Protein AF-A0A9Q1BBV3-F1 (afdb_monomer_lite)

Foldseek 3Di:
DPPVVVVVVVVVVVVVVVVVVVVVVVVVVVVVVVVVVVVVVVVVVVVVVVVVVVVVVVVVVVVVVVVVVVVVVVVVVVVVVVVVVVVVVVVVVVVVVVVVVVVVVVVVVVVVVVVVVVVVVVVVVVVVVVVVVVVVVVVVVVVVVVVVVVVVVVVVVVVVVVVVVVVLVVLLVQLEDAQDDPNDGDVVLLVQLVVCVVVVNQLQCSVVVVQVCCVPPSPHRDYDDHDHSVVSVVSVVVVLVVLVVVVVVVVPPPDDKDKDWDFPPPDPPPDQFGWIWIATPVRDIRIDTGD

Radius of gyration: 83.55 Å; chains: 1; bounding box: 190×50×205 Å

Secondary structure (DSSP, 8-state):
--HHHHHHHHHHHHHHHHHHHHHHHHHHHHHHHHHHHHHHHHHHHHHHHHHHHHHHHHHHHHHHHHHHHHHHHHHHHHHHHHHHHHHHHHHHHHHHHHHHHHHHHHHHHHHHHHHHHHHHHHHHHHHHHHHHHHHHHHHHHHHHHHHHHHHHHHHHHHHHHHHHHHHHHHHHH--EE--EETTEE-HHHHHHHHHHHHTT--TTTHHHHHHHHHHHTTTSPEE-PPPPHHHHHHHHHHHHHHHHHHHHHHHT--S----EEE--S---TTSS--EEEEE-TTS-EEEEE--

Sequence (291 aa):
MLKKGEQNKKLQQDVQALRAKLDKKLYLAQKCKRLQSKVTKQNETLANLKRVNQQISRRLDSCRAALSAEKAKGAAKVSEVELLSKRKIKNTLQYAQGKIQQTKGSSSVLAQKLRKKAGGVKKNLKDQGVKLSSVQGEVRSLKKVVSSLDSERAELEETMEIKIEERMQDFLKSQEVVAFQGGMYVDAVRALYMDLMGMNVGARNCESVVRCVMNKLAGNIKLGRLPKATFGKTMIIEGRALAQQQIVSKMLSPVGESITLCTDGTTKWGYKYGTFDVVLEDGTSLTIEGA

Organism: Holothuria leucospilota (NCBI:txid206669)

pLDDT: mean 80.17, std 10.98, range [46.62, 94.44]

Structure (mmCIF, N/CA/C/O backbone):
data_AF-A0A9Q1BBV3-F1
#
_entry.id   AF-A0A9Q1BBV3-F1
#
loop_
_atom_site.group_PDB
_atom_site.id
_atom_site.type_symbol
_atom_site.label_atom_id
_atom_site.label_alt_id
_atom_site.label_comp_id
_atom_site.label_asym_id
_atom_site.label_entity_id
_atom_site.label_seq_id
_atom_site.pdbx_PDB_ins_code
_atom_site.Cartn_x
_atom_site.Cartn_y
_atom_site.Cartn_z
_atom_site.occupancy
_atom_site.B_iso_or_equiv
_atom_site.auth_seq_id
_atom_site.auth_comp_id
_atom_site.auth_asym_id
_atom_site.auth_atom_id
_atom_site.pdbx_PDB_model_num
ATOM 1 N N . MET A 1 1 ? 120.226 -12.065 -134.707 1.00 52.31 1 MET A N 1
ATOM 2 C CA . MET A 1 1 ? 118.763 -12.298 -134.632 1.00 52.31 1 MET A CA 1
ATOM 3 C C . MET A 1 1 ? 118.237 -12.700 -133.237 1.00 52.31 1 MET A C 1
ATOM 5 O O . MET A 1 1 ? 117.031 -12.825 -133.092 1.00 52.31 1 MET A O 1
ATOM 9 N N . LEU A 1 2 ? 119.067 -12.796 -132.183 1.00 53.09 2 LEU A N 1
ATOM 10 C CA . LEU A 1 2 ? 118.629 -13.238 -130.839 1.00 53.09 2 LEU A CA 1
ATOM 11 C C . LEU A 1 2 ? 117.917 -12.164 -129.970 1.00 53.09 2 LEU A C 1
ATOM 13 O O . LEU A 1 2 ? 117.082 -12.516 -129.145 1.00 53.09 2 LEU A O 1
ATOM 17 N N . LYS A 1 3 ? 118.128 -10.856 -130.202 1.00 56.56 3 LYS A N 1
ATOM 18 C CA . LYS A 1 3 ? 117.555 -9.770 -129.361 1.00 56.56 3 LYS A CA 1
ATOM 19 C C . LYS A 1 3 ? 116.039 -9.517 -129.526 1.00 56.56 3 LYS A C 1
ATOM 21 O O . LYS A 1 3 ? 115.412 -8.983 -128.617 1.00 56.56 3 LYS A O 1
ATOM 26 N N . LYS A 1 4 ? 115.427 -9.903 -130.658 1.00 59.62 4 LYS A N 1
ATOM 27 C CA . LYS A 1 4 ? 113.976 -9.712 -130.906 1.00 59.62 4 LYS A CA 1
ATOM 28 C C . LYS A 1 4 ? 113.097 -10.763 -130.205 1.00 59.62 4 LYS A C 1
ATOM 30 O O . LYS A 1 4 ? 111.958 -10.465 -129.860 1.00 59.62 4 LYS A O 1
ATOM 35 N N . GLY A 1 5 ? 113.617 -11.971 -129.963 1.00 62.41 5 GLY A N 1
ATOM 36 C CA . GLY A 1 5 ? 112.880 -13.045 -129.282 1.00 62.41 5 GLY A CA 1
ATOM 37 C C . GLY A 1 5 ? 112.711 -12.808 -127.777 1.00 62.41 5 GLY A C 1
ATOM 38 O O . GLY A 1 5 ? 111.644 -13.070 -127.225 1.00 62.41 5 GLY A O 1
ATOM 39 N N . GLU A 1 6 ? 113.728 -12.246 -127.120 1.00 67.62 6 GLU A N 1
ATOM 40 C CA . GLU A 1 6 ? 113.677 -11.905 -125.690 1.00 67.62 6 GLU A CA 1
ATOM 41 C C . GLU A 1 6 ? 112.731 -10.737 -125.401 1.00 67.62 6 GLU A C 1
ATOM 43 O O . GLU A 1 6 ? 111.960 -10.792 -124.443 1.00 67.62 6 GLU A O 1
ATOM 48 N N . GLN A 1 7 ? 112.718 -9.714 -126.265 1.00 70.06 7 GLN A N 1
ATOM 49 C CA . GLN A 1 7 ? 111.769 -8.603 -126.149 1.00 70.06 7 GLN A CA 1
ATOM 50 C C . GLN A 1 7 ? 110.316 -9.076 -126.269 1.00 70.06 7 GLN A C 1
ATOM 52 O O . GLN A 1 7 ? 109.472 -8.630 -125.498 1.00 70.06 7 GLN A O 1
ATOM 57 N N . ASN A 1 8 ? 110.027 -10.020 -127.172 1.00 74.56 8 ASN A N 1
ATOM 58 C CA . ASN A 1 8 ? 108.673 -10.545 -127.354 1.00 74.56 8 ASN A CA 1
ATOM 59 C C . ASN A 1 8 ? 108.230 -11.444 -126.180 1.00 74.56 8 ASN A C 1
ATOM 61 O O . ASN A 1 8 ? 107.092 -11.351 -125.727 1.00 74.56 8 ASN A O 1
ATOM 65 N N . LYS A 1 9 ? 109.143 -12.249 -125.609 1.00 79.69 9 LYS A N 1
ATOM 66 C CA . LYS A 1 9 ? 108.875 -13.007 -124.370 1.00 79.69 9 LYS A CA 1
ATOM 67 C C . LYS A 1 9 ? 108.602 -12.088 -123.177 1.00 79.69 9 LYS A C 1
ATOM 69 O O . LYS A 1 9 ? 107.666 -12.347 -122.425 1.00 79.69 9 LYS A O 1
ATOM 74 N N . LYS A 1 10 ? 109.371 -11.004 -123.023 1.00 80.75 10 LYS A N 1
ATOM 75 C CA . LYS A 1 10 ? 109.160 -10.012 -121.958 1.00 80.75 10 LYS A CA 1
ATOM 76 C C . LYS A 1 10 ? 107.811 -9.300 -122.112 1.00 80.75 10 LYS A C 1
ATOM 78 O O . LYS A 1 10 ? 107.060 -9.215 -121.150 1.00 80.75 10 LYS A O 1
ATOM 83 N N . LEU A 1 11 ? 107.447 -8.915 -123.338 1.00 80.50 11 LEU A N 1
ATOM 84 C CA . LEU A 1 11 ? 106.129 -8.350 -123.654 1.00 80.50 11 LEU A CA 1
ATOM 85 C C . LEU A 1 11 ? 104.981 -9.326 -123.356 1.00 80.50 11 LEU A C 1
ATOM 87 O O . LEU A 1 11 ? 103.974 -8.924 -122.781 1.00 80.50 11 LEU A O 1
ATOM 91 N N . GLN A 1 12 ? 105.120 -10.610 -123.699 1.00 81.94 12 GLN A N 1
ATOM 92 C CA . GLN A 1 12 ? 104.115 -11.625 -123.362 1.00 81.94 12 GLN A CA 1
ATOM 93 C C . GLN A 1 12 ? 103.974 -11.825 -121.847 1.00 81.94 12 GLN A C 1
ATOM 95 O O . GLN A 1 12 ? 102.849 -11.932 -121.355 1.00 81.94 12 GLN A O 1
ATOM 100 N N . GLN A 1 13 ? 105.083 -11.828 -121.104 1.00 85.69 13 GLN A N 1
ATOM 101 C CA . GLN A 1 13 ? 105.068 -11.889 -119.639 1.00 85.69 13 GLN A CA 1
ATOM 102 C C . GLN A 1 13 ? 104.416 -10.645 -119.025 1.00 85.69 13 GLN A C 1
ATOM 104 O O . GLN A 1 13 ? 103.586 -10.778 -118.128 1.00 85.69 13 GLN A O 1
ATOM 109 N N . ASP A 1 14 ? 104.706 -9.452 -119.546 1.00 84.38 14 ASP A N 1
ATOM 110 C CA . ASP A 1 14 ? 104.097 -8.201 -119.089 1.00 84.38 14 ASP A CA 1
ATOM 111 C C . ASP A 1 14 ? 102.590 -8.168 -119.383 1.00 84.38 14 ASP A C 1
ATOM 113 O O . ASP A 1 14 ? 101.798 -7.788 -118.520 1.00 84.38 14 ASP A O 1
ATOM 117 N N . VAL A 1 15 ? 102.157 -8.642 -120.557 1.00 85.38 15 VAL A N 1
ATOM 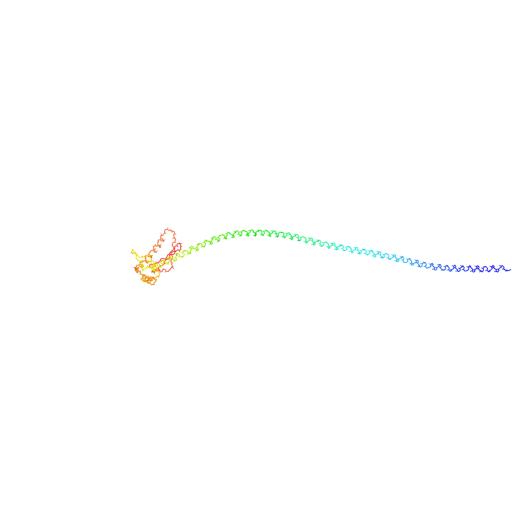118 C CA . VAL A 1 15 ? 100.731 -8.769 -120.903 1.00 85.38 15 VAL A CA 1
ATOM 119 C C . VAL A 1 15 ? 100.029 -9.787 -120.001 1.00 85.38 15 VAL A C 1
ATOM 121 O O . VAL A 1 15 ? 98.920 -9.519 -119.536 1.00 85.38 15 VAL A O 1
ATOM 124 N N . GLN A 1 16 ? 100.652 -10.930 -119.699 1.00 87.69 16 GLN A N 1
ATOM 125 C CA . GLN A 1 16 ? 100.100 -11.905 -118.750 1.00 87.69 16 GLN A CA 1
ATOM 126 C C . GLN A 1 16 ? 100.027 -11.338 -117.326 1.00 87.69 16 GLN A C 1
ATOM 128 O O . GLN A 1 16 ? 99.001 -11.485 -116.661 1.00 87.69 16 GLN A O 1
ATOM 133 N N . ALA A 1 17 ? 101.057 -10.619 -116.875 1.00 88.81 17 ALA A N 1
ATOM 134 C CA . ALA A 1 17 ? 101.064 -9.947 -115.579 1.00 88.81 17 ALA A CA 1
ATOM 135 C C . ALA A 1 17 ? 99.991 -8.847 -115.500 1.00 88.81 17 ALA A C 1
ATOM 137 O O . ALA A 1 17 ? 99.338 -8.688 -114.466 1.00 88.81 17 ALA A O 1
ATOM 138 N N . LEU A 1 18 ? 99.766 -8.104 -116.588 1.00 88.31 18 LEU A N 1
ATOM 139 C CA . LEU A 1 18 ? 98.702 -7.104 -116.688 1.00 88.31 18 LEU A CA 1
ATOM 140 C C . LEU A 1 18 ? 97.309 -7.742 -116.693 1.00 88.31 18 LEU A C 1
ATOM 142 O O . LEU A 1 18 ? 96.432 -7.238 -115.993 1.00 88.31 18 LEU A O 1
ATOM 146 N N . ARG A 1 19 ? 97.107 -8.868 -117.392 1.00 88.56 19 ARG A N 1
ATOM 147 C CA . ARG A 1 19 ? 95.847 -9.635 -117.351 1.00 88.56 19 ARG A CA 1
ATOM 148 C C . ARG A 1 19 ? 95.559 -10.169 -115.951 1.00 88.56 19 ARG A C 1
ATOM 150 O O . ARG A 1 19 ? 94.490 -9.896 -115.421 1.00 88.56 19 ARG A O 1
ATOM 157 N N . ALA A 1 20 ? 96.537 -10.786 -115.288 1.00 90.50 20 ALA A N 1
ATOM 158 C CA . ALA A 1 20 ? 96.383 -11.248 -113.908 1.00 90.50 20 ALA A CA 1
ATOM 159 C C . ALA A 1 20 ? 96.076 -10.093 -112.932 1.00 90.50 20 ALA A C 1
ATOM 161 O O . ALA A 1 20 ? 95.253 -10.231 -112.024 1.00 90.50 20 ALA A O 1
ATOM 162 N N . LYS A 1 21 ? 96.696 -8.916 -113.128 1.00 91.44 21 LYS A N 1
ATOM 163 C CA . LYS A 1 21 ? 96.365 -7.697 -112.368 1.00 91.44 21 LYS A CA 1
ATOM 164 C C . LYS A 1 21 ? 94.940 -7.215 -112.657 1.00 91.44 21 LYS A C 1
ATOM 166 O O . LYS A 1 21 ? 94.265 -6.779 -111.723 1.00 91.44 21 LYS A O 1
ATOM 171 N N . LEU A 1 22 ? 94.485 -7.278 -113.908 1.00 91.75 22 LEU A N 1
ATOM 172 C CA . LEU A 1 22 ? 93.132 -6.892 -114.308 1.00 91.75 22 LEU A CA 1
ATOM 173 C C . LEU A 1 22 ? 92.080 -7.845 -113.726 1.00 91.75 22 LEU A C 1
ATOM 175 O O . LEU A 1 22 ? 91.128 -7.369 -113.114 1.00 91.75 22 LEU A O 1
ATOM 179 N N . ASP A 1 23 ? 92.291 -9.158 -113.807 1.00 91.56 23 ASP A N 1
ATOM 180 C CA . ASP A 1 23 ? 91.397 -10.171 -113.233 1.00 91.56 23 ASP A CA 1
ATOM 181 C C . ASP A 1 23 ? 91.319 -10.045 -111.710 1.00 91.56 23 ASP A C 1
ATOM 183 O O . ASP A 1 23 ? 90.233 -10.070 -111.126 1.00 91.56 23 ASP A O 1
ATOM 187 N N . LYS A 1 24 ? 92.457 -9.794 -111.046 1.00 93.94 24 LYS A N 1
ATOM 188 C CA . LYS A 1 24 ? 92.484 -9.497 -109.608 1.00 93.94 24 LYS A CA 1
ATOM 189 C C . LYS A 1 24 ? 91.688 -8.231 -109.281 1.00 93.94 24 LYS A C 1
ATOM 191 O O . LYS A 1 24 ? 90.950 -8.221 -108.295 1.00 93.94 24 LYS A O 1
ATOM 196 N N . LYS A 1 25 ? 91.796 -7.172 -110.094 1.00 92.31 25 LYS A N 1
ATOM 197 C CA . LYS A 1 25 ? 90.997 -5.943 -109.928 1.00 92.31 25 LYS A CA 1
ATOM 198 C C . LYS A 1 25 ? 89.503 -6.194 -110.154 1.00 92.31 25 LYS A C 1
ATOM 200 O O . LYS A 1 25 ? 88.700 -5.710 -109.362 1.00 92.31 25 LYS A O 1
ATOM 205 N N . LEU A 1 26 ? 89.129 -6.977 -111.166 1.00 91.38 26 LEU A N 1
ATOM 206 C CA . LEU A 1 26 ? 87.744 -7.375 -111.445 1.00 91.38 26 LEU A CA 1
ATOM 207 C C . LEU A 1 26 ? 87.144 -8.193 -110.297 1.00 91.38 26 LEU A C 1
ATOM 209 O O . LEU A 1 26 ? 86.048 -7.885 -109.827 1.00 91.38 26 LEU A O 1
ATOM 213 N N . TYR A 1 27 ? 87.884 -9.177 -109.785 1.00 93.56 27 TYR A N 1
ATOM 214 C CA . TYR A 1 27 ? 87.480 -9.964 -108.621 1.00 93.56 27 TYR A CA 1
ATOM 215 C C . TYR A 1 27 ? 87.279 -9.085 -107.380 1.00 93.56 27 TYR A C 1
ATOM 217 O O . TYR A 1 27 ? 86.262 -9.197 -106.691 1.00 93.56 27 TYR A O 1
ATOM 225 N N . LEU A 1 28 ? 88.212 -8.164 -107.111 1.00 93.88 28 LEU A N 1
ATOM 226 C CA . LEU A 1 28 ? 88.084 -7.214 -106.005 1.00 93.88 28 LEU A CA 1
ATOM 227 C C . LEU A 1 28 ? 86.884 -6.279 -106.193 1.00 93.88 28 LEU A C 1
ATOM 229 O O . LEU A 1 28 ? 86.139 -6.077 -105.239 1.00 93.88 28 LEU A O 1
ATOM 233 N N . ALA A 1 29 ? 86.628 -5.777 -107.404 1.00 91.12 29 ALA A N 1
ATOM 234 C CA . ALA A 1 29 ? 85.464 -4.941 -107.697 1.00 91.12 29 ALA A CA 1
ATOM 235 C C . ALA A 1 29 ? 84.141 -5.693 -107.465 1.00 91.12 29 ALA A C 1
ATOM 237 O O . ALA A 1 29 ? 83.230 -5.168 -106.820 1.00 91.12 29 ALA A O 1
ATOM 238 N N . GLN A 1 30 ? 84.043 -6.952 -107.905 1.00 92.94 30 GLN A N 1
ATOM 239 C CA . GLN A 1 30 ? 82.879 -7.801 -107.633 1.00 92.94 30 GLN A CA 1
ATOM 240 C C . GLN A 1 30 ? 82.714 -8.093 -106.134 1.00 92.94 30 GLN A C 1
ATOM 242 O O . GLN A 1 30 ? 81.596 -8.038 -105.613 1.00 92.94 30 GLN A O 1
ATOM 247 N N . LYS A 1 31 ? 83.814 -8.362 -105.417 1.00 94.44 31 LYS A N 1
ATOM 248 C CA . LYS A 1 31 ? 83.801 -8.560 -103.960 1.00 94.44 31 LYS A CA 1
ATOM 249 C C . LYS A 1 31 ? 83.349 -7.292 -103.232 1.00 94.44 31 LYS A C 1
ATOM 251 O O . LYS A 1 31 ? 82.501 -7.391 -102.348 1.00 94.44 31 LYS A O 1
ATOM 256 N N . CYS A 1 32 ? 83.830 -6.117 -103.641 1.00 92.06 32 CYS A N 1
ATOM 257 C CA . CYS A 1 32 ? 83.385 -4.824 -103.121 1.00 92.06 32 CYS A CA 1
ATOM 258 C C . CYS A 1 32 ? 81.892 -4.603 -103.373 1.00 92.06 32 CYS A C 1
ATOM 260 O O . CYS A 1 32 ? 81.177 -4.266 -102.436 1.00 92.06 32 CYS A O 1
ATOM 262 N N . LYS A 1 33 ? 81.383 -4.893 -104.578 1.00 93.44 33 LYS A N 1
ATOM 263 C CA . LYS A 1 33 ? 79.946 -4.786 -104.889 1.00 93.44 33 LYS A CA 1
ATOM 264 C C . LYS A 1 33 ? 79.094 -5.703 -104.001 1.00 93.44 33 LYS A C 1
ATOM 266 O O . LYS A 1 33 ? 78.065 -5.278 -103.476 1.00 93.44 33 LYS A O 1
ATOM 271 N N . ARG A 1 34 ? 79.538 -6.947 -103.767 1.00 93.06 34 ARG A N 1
ATOM 272 C CA . ARG A 1 34 ? 78.871 -7.883 -102.839 1.00 93.06 34 ARG A CA 1
ATOM 273 C C . ARG A 1 34 ? 78.892 -7.363 -101.401 1.00 93.06 34 ARG A C 1
ATOM 275 O O . ARG A 1 34 ? 77.856 -7.396 -100.741 1.00 93.06 34 ARG A O 1
ATOM 282 N N . LEU A 1 35 ? 80.033 -6.871 -100.919 1.00 93.69 35 LEU A N 1
ATOM 283 C CA . LEU A 1 35 ? 80.147 -6.295 -99.575 1.00 93.69 35 LEU A CA 1
ATOM 284 C C . LEU A 1 35 ? 79.268 -5.053 -99.416 1.00 93.69 35 LEU A C 1
ATOM 286 O O . LEU A 1 35 ? 78.543 -4.959 -98.433 1.00 93.69 35 LEU A O 1
ATOM 290 N N . GLN A 1 36 ? 79.235 -4.168 -100.410 1.00 93.31 36 GLN A N 1
ATOM 291 C CA . GLN A 1 36 ? 78.380 -2.984 -100.407 1.00 93.31 36 GLN A CA 1
ATOM 292 C C . GLN A 1 36 ? 76.898 -3.369 -100.320 1.00 93.31 36 GLN A C 1
ATOM 294 O O . GLN A 1 36 ? 76.187 -2.832 -99.479 1.00 93.31 36 GLN A O 1
ATOM 299 N N . SER A 1 37 ? 76.455 -4.379 -101.081 1.00 91.94 37 SER A N 1
ATOM 300 C CA . SER A 1 37 ? 75.079 -4.895 -100.985 1.00 91.94 37 SER A CA 1
ATOM 301 C C . SER A 1 37 ? 74.745 -5.532 -99.626 1.00 91.94 37 SER A C 1
ATOM 303 O O . SER A 1 37 ? 73.595 -5.512 -99.192 1.00 91.94 37 SER A O 1
ATOM 305 N N . LYS A 1 38 ? 75.737 -6.110 -98.932 1.00 94.38 38 LYS A N 1
ATOM 306 C CA . LYS A 1 38 ? 75.553 -6.626 -97.567 1.00 94.38 38 LYS A CA 1
ATOM 307 C C . LYS A 1 38 ? 75.433 -5.484 -96.561 1.00 94.38 38 LYS A C 1
ATOM 309 O O . LYS A 1 38 ? 74.547 -5.532 -95.715 1.00 94.38 38 LYS A O 1
ATOM 314 N N . VAL A 1 39 ? 76.274 -4.457 -96.685 1.00 93.44 39 VAL A N 1
ATOM 315 C CA . VAL A 1 39 ? 76.242 -3.266 -95.824 1.00 93.44 39 VAL A CA 1
ATOM 316 C C . VAL A 1 39 ? 74.926 -2.507 -95.986 1.00 93.44 39 VAL A C 1
ATOM 318 O O . VAL A 1 39 ? 74.337 -2.115 -94.985 1.00 93.44 39 VAL A O 1
ATOM 321 N N . THR A 1 40 ? 74.404 -2.349 -97.208 1.00 93.19 40 THR A N 1
ATOM 322 C CA . THR A 1 40 ? 73.103 -1.689 -97.417 1.00 93.19 40 THR A CA 1
ATOM 323 C C . THR A 1 40 ? 71.964 -2.459 -96.751 1.00 93.19 40 THR A C 1
ATOM 325 O O . THR A 1 40 ? 71.201 -1.862 -95.997 1.00 93.19 40 THR A O 1
ATOM 328 N N . LYS A 1 41 ? 71.908 -3.789 -96.918 1.00 93.88 41 LYS A N 1
ATOM 329 C CA . LYS A 1 41 ? 70.918 -4.639 -96.232 1.00 93.88 41 LYS A CA 1
ATOM 330 C C . LYS A 1 41 ? 71.034 -4.550 -94.710 1.00 93.88 41 LYS A C 1
ATOM 332 O O . LYS A 1 41 ? 70.026 -4.449 -94.017 1.00 93.88 41 LYS A O 1
ATOM 337 N N . GLN A 1 42 ? 72.256 -4.556 -94.175 1.00 93.75 42 GLN A N 1
ATOM 338 C CA . GLN A 1 42 ? 72.476 -4.384 -92.737 1.00 93.75 42 GLN A CA 1
ATOM 339 C C . GLN A 1 42 ? 72.000 -3.005 -92.256 1.00 93.75 42 GLN A C 1
ATOM 341 O O . GLN A 1 42 ? 71.307 -2.917 -91.244 1.00 93.75 42 GLN A O 1
ATOM 346 N N . ASN A 1 43 ? 72.270 -1.938 -93.007 1.00 92.56 43 ASN A N 1
ATOM 347 C CA . ASN A 1 43 ? 71.802 -0.594 -92.672 1.00 92.56 43 ASN A CA 1
ATOM 348 C C . ASN A 1 43 ? 70.270 -0.478 -92.693 1.00 92.56 43 ASN A C 1
ATOM 350 O O . ASN A 1 43 ? 69.696 0.142 -91.798 1.00 92.56 43 ASN A O 1
ATOM 354 N N . GLU A 1 44 ? 69.596 -1.116 -93.652 1.00 93.56 44 GLU A N 1
ATOM 355 C CA . GLU A 1 44 ? 68.130 -1.203 -93.692 1.00 93.56 44 GLU A CA 1
ATOM 356 C C . GLU A 1 44 ? 67.577 -1.945 -92.467 1.00 93.56 44 GLU A C 1
ATOM 358 O O . GLU A 1 44 ? 66.662 -1.450 -91.802 1.00 93.56 44 GLU A O 1
ATOM 363 N N . THR A 1 45 ? 68.166 -3.092 -92.100 1.00 92.88 45 THR A N 1
ATOM 364 C CA . THR A 1 45 ? 67.756 -3.817 -90.883 1.00 92.88 45 THR A CA 1
ATOM 365 C C . THR A 1 45 ? 67.964 -2.988 -89.616 1.00 92.88 45 THR A C 1
ATOM 367 O O . THR A 1 45 ? 67.079 -2.948 -88.761 1.00 92.88 45 THR A O 1
ATOM 370 N N . LEU A 1 46 ? 69.077 -2.255 -89.512 1.00 93.62 46 LEU A N 1
ATOM 371 C CA . LEU A 1 46 ? 69.360 -1.381 -88.377 1.00 93.62 46 LEU A CA 1
ATOM 372 C C . LEU A 1 46 ? 68.352 -0.225 -88.292 1.00 93.62 46 LEU A C 1
ATOM 374 O O . LEU A 1 46 ? 67.877 0.103 -87.204 1.00 93.62 46 LEU A O 1
ATOM 378 N N . ALA A 1 47 ? 67.993 0.381 -89.427 1.00 91.50 47 ALA A N 1
ATOM 379 C CA . ALA A 1 47 ? 66.979 1.430 -89.483 1.00 91.50 47 ALA A CA 1
ATOM 380 C C . ALA A 1 47 ? 65.600 0.916 -89.034 1.00 91.50 47 ALA A C 1
ATOM 382 O O . ALA A 1 47 ? 64.918 1.587 -88.256 1.00 91.50 47 ALA A O 1
ATOM 383 N N . ASN A 1 48 ? 65.216 -0.294 -89.452 1.00 92.94 48 ASN A N 1
ATOM 384 C CA . ASN A 1 48 ? 63.970 -0.928 -89.019 1.00 92.94 48 ASN A CA 1
ATOM 385 C C . ASN A 1 48 ? 63.971 -1.234 -87.516 1.00 92.94 48 ASN A C 1
ATOM 387 O O . ASN A 1 48 ? 63.008 -0.897 -86.828 1.00 92.94 48 ASN A O 1
ATOM 391 N N . LEU A 1 49 ? 65.066 -1.778 -86.975 1.00 92.62 49 LEU A N 1
ATOM 392 C CA . LEU A 1 49 ? 65.197 -2.027 -85.536 1.00 92.62 49 LEU A CA 1
ATOM 393 C C . LEU A 1 49 ? 65.105 -0.735 -84.715 1.00 92.62 49 LEU A C 1
ATOM 395 O O . LEU A 1 49 ? 64.439 -0.717 -83.681 1.00 92.62 49 LEU A O 1
ATOM 399 N N . LYS A 1 50 ? 65.694 0.372 -85.190 1.00 94.06 50 LYS A N 1
ATOM 400 C CA . LYS A 1 50 ? 65.558 1.686 -84.537 1.00 94.06 50 LYS A CA 1
ATOM 401 C C . LYS A 1 50 ? 64.102 2.160 -84.489 1.00 94.06 50 LYS A C 1
ATOM 403 O O . LYS A 1 50 ? 63.668 2.650 -83.448 1.00 94.06 50 LYS A O 1
ATOM 408 N N . ARG A 1 51 ? 63.336 1.980 -85.573 1.00 93.81 51 ARG A N 1
ATOM 409 C CA . ARG A 1 51 ? 61.902 2.332 -85.616 1.00 93.81 51 ARG A CA 1
ATOM 410 C C . ARG A 1 51 ? 61.079 1.487 -84.646 1.00 93.81 51 ARG A C 1
ATOM 412 O O . ARG A 1 51 ? 60.279 2.039 -83.895 1.00 93.81 51 ARG A O 1
ATOM 419 N N . VAL A 1 52 ? 61.308 0.173 -84.621 1.00 93.25 52 VAL A N 1
ATOM 420 C CA . VAL A 1 52 ? 60.627 -0.743 -83.691 1.00 93.25 52 VAL A CA 1
ATOM 421 C C . VAL A 1 52 ? 60.946 -0.374 -82.244 1.00 93.25 52 VAL A C 1
ATOM 423 O O . VAL A 1 52 ? 60.035 -0.263 -81.428 1.00 93.25 52 VAL A O 1
ATOM 426 N N . ASN A 1 53 ? 62.213 -0.099 -81.929 1.00 93.25 53 ASN A N 1
ATOM 427 C CA . ASN A 1 53 ? 62.613 0.285 -80.579 1.00 93.25 53 ASN A CA 1
ATOM 428 C C . ASN A 1 53 ? 61.954 1.609 -80.147 1.00 93.25 53 ASN A C 1
ATOM 430 O O . ASN A 1 53 ? 61.406 1.709 -79.053 1.00 93.25 53 ASN A O 1
ATOM 434 N N . GLN A 1 54 ? 61.890 2.599 -81.044 1.00 94.19 54 GLN A N 1
ATOM 435 C CA . GLN A 1 54 ? 61.181 3.852 -80.776 1.00 94.19 54 GLN A CA 1
ATOM 436 C C . GLN A 1 54 ? 59.678 3.631 -80.522 1.00 94.19 54 GLN A C 1
ATOM 438 O O . GLN A 1 54 ? 59.092 4.287 -79.659 1.00 94.19 54 GLN A O 1
ATOM 443 N N . GLN A 1 55 ? 59.046 2.703 -81.244 1.00 93.06 55 GLN A N 1
ATOM 444 C CA . GLN A 1 55 ? 57.642 2.347 -81.033 1.00 93.06 55 GLN A CA 1
ATOM 445 C C . GLN A 1 55 ? 57.421 1.642 -79.687 1.00 93.06 55 GLN A C 1
ATOM 447 O O . GLN A 1 55 ? 56.435 1.930 -79.006 1.00 93.06 55 GLN A O 1
ATOM 452 N N . ILE A 1 56 ? 58.339 0.760 -79.281 1.00 92.19 56 ILE A N 1
ATOM 453 C CA . ILE A 1 56 ? 58.307 0.089 -77.975 1.00 92.19 56 ILE A CA 1
ATOM 454 C C . ILE A 1 56 ? 58.426 1.114 -76.845 1.00 92.19 56 ILE A C 1
ATOM 456 O O . ILE A 1 56 ? 57.603 1.079 -75.932 1.00 92.19 56 ILE A O 1
ATOM 460 N N . SER A 1 57 ? 59.361 2.067 -76.929 1.00 92.06 57 SER A N 1
ATOM 461 C CA . SER A 1 57 ? 59.499 3.120 -75.913 1.00 92.06 57 SER A CA 1
ATOM 462 C C . SER A 1 57 ? 58.211 3.925 -75.743 1.00 92.06 57 SER A C 1
ATOM 464 O O . SER A 1 57 ? 57.719 4.061 -74.627 1.00 92.06 57 SER A O 1
ATOM 466 N N . ARG A 1 58 ? 57.580 4.353 -76.847 1.00 90.81 58 ARG A N 1
ATOM 467 C CA . ARG A 1 58 ? 56.297 5.079 -76.788 1.00 90.81 58 ARG A CA 1
ATOM 468 C C . ARG A 1 58 ? 55.185 4.257 -76.128 1.00 90.81 58 ARG A C 1
ATOM 470 O O . ARG A 1 58 ? 54.386 4.801 -75.370 1.00 90.81 58 ARG A O 1
ATOM 477 N N . ARG A 1 59 ? 55.123 2.947 -76.403 1.00 91.81 59 ARG A N 1
ATOM 478 C CA . ARG A 1 59 ? 54.150 2.043 -75.764 1.00 91.81 59 ARG A CA 1
ATOM 479 C C . ARG A 1 59 ? 54.425 1.878 -74.271 1.00 91.81 59 ARG A C 1
ATOM 481 O O . ARG A 1 59 ? 53.485 1.921 -73.486 1.00 91.81 59 ARG A O 1
ATOM 488 N N . LEU A 1 60 ? 55.689 1.730 -73.873 1.00 92.00 60 LEU A N 1
ATOM 489 C CA . LEU A 1 60 ? 56.077 1.636 -72.465 1.00 92.00 60 LEU A CA 1
ATOM 490 C C . LEU A 1 60 ? 55.726 2.907 -71.689 1.00 92.00 60 LEU A C 1
ATOM 492 O O . LEU A 1 60 ? 55.189 2.807 -70.587 1.00 92.00 60 LEU A O 1
ATOM 496 N N . ASP A 1 61 ? 55.962 4.081 -72.270 1.00 92.56 61 ASP A N 1
ATOM 497 C CA . ASP A 1 61 ? 55.617 5.360 -71.645 1.00 92.56 61 ASP A CA 1
ATOM 498 C C . ASP A 1 61 ? 54.100 5.521 -71.489 1.00 92.56 61 ASP A C 1
ATOM 500 O O . ASP A 1 61 ? 53.623 5.909 -70.422 1.00 92.56 61 ASP A O 1
ATOM 504 N N . SER A 1 62 ? 53.323 5.127 -72.504 1.00 91.81 62 SER A N 1
ATOM 505 C CA . SER A 1 62 ? 51.857 5.110 -72.425 1.00 91.81 62 SER A CA 1
ATOM 506 C C . SER A 1 62 ? 51.346 4.155 -71.338 1.00 91.81 62 SER A C 1
ATOM 508 O O . SER A 1 62 ? 50.509 4.546 -70.523 1.00 91.81 62 SER A O 1
ATOM 510 N N . CYS A 1 63 ? 51.895 2.938 -71.250 1.00 89.69 63 CYS A N 1
ATOM 511 C CA . CYS A 1 63 ? 51.549 1.987 -70.191 1.00 89.69 63 CYS A CA 1
ATOM 512 C C . CYS A 1 63 ? 51.913 2.515 -68.795 1.00 89.69 63 CYS A C 1
ATOM 514 O O . CYS A 1 63 ? 51.133 2.361 -67.855 1.00 89.69 63 CYS A O 1
ATOM 516 N N . ARG A 1 64 ? 53.076 3.165 -68.644 1.00 91.81 64 ARG A N 1
ATOM 517 C CA . ARG A 1 64 ? 53.490 3.784 -67.374 1.00 91.81 64 ARG A CA 1
ATOM 518 C C . ARG A 1 64 ? 52.553 4.915 -66.961 1.00 91.81 64 ARG A C 1
ATOM 520 O O . ARG A 1 64 ? 52.183 4.976 -65.790 1.00 91.81 64 ARG A O 1
ATOM 527 N N . ALA A 1 65 ? 52.140 5.762 -67.903 1.00 89.12 65 ALA A N 1
ATOM 528 C CA . ALA A 1 65 ? 51.183 6.836 -67.650 1.00 89.12 65 ALA A CA 1
ATOM 529 C C . ALA A 1 65 ? 49.793 6.299 -67.262 1.00 89.12 65 ALA A C 1
ATOM 531 O O . ALA A 1 65 ? 49.170 6.803 -66.330 1.00 89.12 65 ALA A O 1
ATOM 532 N N . ALA A 1 66 ? 49.318 5.236 -67.919 1.00 88.06 66 ALA A N 1
ATOM 533 C CA . ALA A 1 66 ? 48.056 4.593 -67.555 1.00 88.06 66 ALA A CA 1
ATOM 534 C C . ALA A 1 66 ? 48.108 3.990 -66.138 1.00 88.06 66 ALA A C 1
ATOM 536 O O . ALA A 1 66 ? 47.180 4.162 -65.346 1.00 88.06 66 ALA A O 1
ATOM 537 N N . LEU A 1 67 ? 49.221 3.336 -65.785 1.00 89.00 67 LEU A N 1
ATOM 538 C CA . LEU A 1 67 ? 49.414 2.741 -64.463 1.00 89.00 67 LEU A CA 1
ATOM 539 C C . LEU A 1 67 ? 49.489 3.801 -63.351 1.00 89.00 67 LEU A C 1
ATOM 541 O O . LEU A 1 67 ? 48.941 3.591 -62.268 1.00 89.00 67 LEU A O 1
ATOM 545 N N . SER A 1 68 ? 50.157 4.935 -63.589 1.00 85.81 68 SER A N 1
ATOM 546 C CA . SER A 1 68 ? 50.216 6.024 -62.607 1.00 85.81 68 SER A CA 1
ATOM 547 C C . SER A 1 68 ? 48.852 6.691 -62.412 1.00 85.81 68 SER A C 1
ATOM 549 O O . SER A 1 68 ? 48.474 6.963 -61.272 1.00 85.81 68 SER A O 1
ATOM 551 N N . ALA A 1 69 ? 48.077 6.872 -63.486 1.00 83.50 69 ALA A N 1
ATOM 552 C CA . ALA A 1 69 ? 46.722 7.412 -63.415 1.00 83.50 69 ALA A CA 1
ATOM 553 C C . ALA A 1 69 ? 45.771 6.504 -62.614 1.00 83.50 69 ALA A C 1
ATOM 555 O O . ALA A 1 69 ? 45.027 6.996 -61.765 1.00 83.50 69 ALA A O 1
ATOM 556 N N . GLU A 1 70 ? 45.815 5.183 -62.817 1.00 83.19 70 GLU A N 1
ATOM 557 C CA . GLU A 1 70 ? 44.998 4.246 -62.029 1.00 83.19 70 GLU A CA 1
ATOM 558 C C . GLU A 1 70 ? 45.428 4.181 -60.560 1.00 83.19 70 GLU A C 1
ATOM 560 O O . GLU A 1 70 ? 44.577 4.184 -59.669 1.00 83.19 70 GLU A O 1
ATOM 565 N N . LYS A 1 71 ? 46.736 4.226 -60.270 1.00 84.44 71 LYS A N 1
ATOM 566 C CA . LYS A 1 71 ? 47.221 4.337 -58.883 1.00 84.44 71 LYS A CA 1
ATOM 567 C C . LYS A 1 71 ? 46.722 5.613 -58.202 1.00 84.44 71 LYS A C 1
ATOM 569 O O . LYS A 1 71 ? 46.307 5.553 -57.047 1.00 84.44 71 LYS A O 1
ATOM 574 N N . ALA A 1 72 ? 46.708 6.743 -58.911 1.00 79.44 72 ALA A N 1
ATOM 575 C CA . ALA A 1 72 ? 46.184 8.002 -58.386 1.00 79.44 72 ALA A CA 1
ATOM 576 C C . ALA A 1 72 ? 44.669 7.931 -58.111 1.00 79.44 72 ALA A C 1
ATOM 578 O O . ALA A 1 72 ? 44.222 8.349 -57.043 1.00 79.44 72 ALA A O 1
ATOM 579 N N . LYS A 1 73 ? 43.878 7.332 -59.015 1.00 80.88 73 LYS A N 1
ATOM 580 C CA . LYS A 1 73 ? 42.437 7.100 -58.794 1.00 80.88 73 LYS A CA 1
ATOM 581 C C . LYS A 1 73 ? 42.174 6.167 -57.610 1.00 80.88 73 LYS A C 1
ATOM 583 O O . LYS A 1 73 ? 41.266 6.427 -56.823 1.00 80.88 73 LYS A O 1
ATOM 588 N N . GLY A 1 74 ? 42.958 5.096 -57.475 1.00 74.88 74 GLY A N 1
ATOM 589 C CA . GLY A 1 74 ? 42.877 4.172 -56.344 1.00 74.88 74 GLY A CA 1
ATOM 590 C C . GLY A 1 74 ? 43.161 4.870 -55.012 1.00 74.88 74 GLY A C 1
ATOM 591 O O . GLY A 1 74 ? 42.366 4.756 -54.082 1.00 74.88 74 GLY A O 1
ATOM 592 N N . ALA A 1 75 ? 44.233 5.663 -54.943 1.00 75.25 75 ALA A N 1
ATOM 593 C CA . ALA A 1 75 ? 44.589 6.427 -53.747 1.00 75.25 75 ALA A CA 1
ATOM 594 C C . ALA A 1 75 ? 43.513 7.461 -53.361 1.00 75.25 75 ALA A C 1
ATOM 596 O O . ALA A 1 75 ? 43.172 7.582 -52.183 1.00 75.25 75 ALA A O 1
ATOM 597 N N . ALA A 1 76 ? 42.927 8.157 -54.342 1.00 73.56 76 ALA A N 1
ATOM 598 C CA . ALA A 1 76 ? 41.848 9.114 -54.100 1.00 73.56 76 ALA A CA 1
ATOM 599 C C . ALA A 1 76 ? 40.592 8.440 -53.518 1.00 73.56 76 ALA A C 1
ATOM 601 O O . ALA A 1 76 ? 40.049 8.911 -52.519 1.00 73.56 76 ALA A O 1
ATOM 602 N N . LYS A 1 77 ? 40.177 7.292 -54.076 1.00 76.50 77 LYS A N 1
ATOM 603 C CA . LYS A 1 77 ? 39.023 6.524 -53.575 1.00 76.50 77 LYS A CA 1
ATOM 604 C C . LYS A 1 77 ? 39.238 6.007 -52.151 1.00 76.50 77 LYS A C 1
ATOM 606 O O . LYS A 1 77 ? 38.321 6.066 -51.337 1.00 76.50 77 LYS A O 1
ATOM 611 N N . VAL A 1 78 ? 40.442 5.524 -51.831 1.00 74.94 78 VAL A N 1
ATOM 612 C CA . VAL A 1 78 ? 40.777 5.065 -50.469 1.00 74.94 78 VAL A CA 1
ATOM 613 C C . VAL A 1 78 ? 40.719 6.229 -49.473 1.00 74.94 78 VAL A C 1
ATOM 615 O O . VAL A 1 78 ? 40.122 6.089 -48.406 1.00 74.94 78 VAL A O 1
ATOM 618 N N . SER A 1 79 ? 41.251 7.399 -49.841 1.00 76.75 79 SER A N 1
ATOM 619 C CA . SER A 1 79 ? 41.203 8.599 -48.996 1.00 76.75 79 SER A CA 1
ATOM 620 C C . SER A 1 79 ? 39.769 9.078 -48.723 1.00 76.75 79 SER A C 1
ATOM 622 O O . SER A 1 79 ? 39.434 9.426 -47.588 1.00 76.75 79 SER A O 1
ATOM 624 N N . GLU A 1 80 ? 38.893 9.038 -49.730 1.00 77.62 80 GLU A N 1
ATOM 625 C CA . GLU A 1 80 ? 37.486 9.427 -49.592 1.00 77.62 80 GLU A CA 1
ATOM 626 C C . GLU A 1 80 ? 36.707 8.476 -48.666 1.00 77.62 80 GLU A C 1
ATOM 628 O O . GLU A 1 80 ? 35.985 8.925 -47.768 1.00 77.62 80 GLU A O 1
ATOM 633 N N . VAL A 1 81 ? 36.907 7.161 -48.818 1.00 78.06 81 VAL A N 1
ATOM 634 C CA . VAL A 1 81 ? 36.278 6.144 -47.958 1.00 78.06 81 VAL A CA 1
ATOM 635 C C . VAL A 1 81 ? 36.749 6.276 -46.505 1.00 78.06 81 VAL A C 1
ATOM 637 O O . VAL A 1 81 ? 35.926 6.199 -45.587 1.00 78.06 81 VAL A O 1
ATOM 640 N N . GLU A 1 82 ? 38.038 6.543 -46.270 1.00 82.06 82 GLU A N 1
ATOM 641 C CA . GLU A 1 82 ? 38.562 6.795 -44.922 1.00 82.06 82 GLU A CA 1
ATOM 642 C C . GLU A 1 82 ? 38.001 8.073 -44.284 1.00 82.06 82 GLU A C 1
ATOM 644 O O . GLU A 1 82 ? 37.707 8.100 -43.087 1.00 82.06 82 GLU A O 1
ATOM 649 N N . LEU A 1 83 ? 37.836 9.149 -45.054 1.00 81.81 83 LEU A N 1
ATOM 650 C CA . LEU A 1 83 ? 37.249 10.393 -44.554 1.00 81.81 83 LEU A CA 1
ATOM 651 C C . LEU A 1 83 ? 35.780 10.206 -44.162 1.00 81.81 83 LEU A C 1
ATOM 653 O O . LEU A 1 83 ? 35.351 10.690 -43.108 1.00 81.81 83 LEU A O 1
ATOM 657 N N . LEU A 1 84 ? 35.010 9.479 -44.975 1.00 81.00 84 LEU A N 1
ATOM 658 C CA . LEU A 1 84 ? 33.609 9.177 -44.688 1.00 81.00 84 LEU A CA 1
ATOM 659 C C . LEU A 1 84 ? 33.454 8.271 -43.460 1.00 81.00 84 LEU A C 1
ATOM 661 O O . LEU A 1 84 ? 32.577 8.526 -42.629 1.00 81.00 84 LEU A O 1
ATOM 665 N N . SER A 1 85 ? 34.310 7.256 -43.297 1.00 80.12 85 SER A N 1
ATOM 666 C CA . SER A 1 85 ? 34.276 6.378 -42.120 1.00 80.12 85 SER A CA 1
ATOM 667 C C . SER A 1 85 ? 34.644 7.138 -40.840 1.00 80.12 85 SER A C 1
ATOM 669 O O . SER A 1 85 ? 33.899 7.072 -39.859 1.00 80.12 85 SER A O 1
ATOM 671 N N . LYS A 1 86 ? 35.698 7.969 -40.871 1.00 85.19 86 LYS A N 1
ATOM 672 C CA . LYS A 1 86 ? 36.092 8.834 -39.744 1.00 85.19 86 LYS A CA 1
ATOM 673 C C . LYS A 1 86 ? 34.981 9.815 -39.353 1.00 85.19 86 LYS A C 1
ATOM 675 O O . LYS A 1 86 ? 34.718 9.987 -38.162 1.00 85.19 86 LYS A O 1
ATOM 680 N N . ARG A 1 87 ? 34.277 10.420 -40.323 1.00 82.81 87 ARG A N 1
ATOM 681 C CA . ARG A 1 87 ? 33.120 11.303 -40.054 1.00 82.81 87 ARG A CA 1
ATOM 682 C C . ARG A 1 87 ? 31.957 10.557 -39.399 1.00 82.81 87 ARG A C 1
ATOM 684 O O . ARG A 1 87 ? 31.413 11.049 -38.412 1.00 82.81 87 ARG A O 1
ATOM 691 N N . LYS A 1 88 ? 31.596 9.370 -39.904 1.00 85.94 88 LYS A N 1
ATOM 692 C CA . LYS A 1 88 ? 30.521 8.547 -39.320 1.00 85.94 88 LYS A CA 1
ATOM 693 C C . LYS A 1 88 ? 30.835 8.168 -37.873 1.00 85.94 88 LYS A C 1
ATOM 695 O O . LYS A 1 88 ? 29.998 8.396 -37.004 1.00 85.94 88 LYS A O 1
ATOM 700 N N . ILE A 1 89 ? 32.056 7.690 -37.615 1.00 84.50 89 ILE A N 1
ATOM 701 C CA . ILE A 1 89 ? 32.515 7.319 -36.270 1.00 84.50 89 ILE A CA 1
ATOM 702 C C . ILE A 1 89 ? 32.457 8.530 -35.329 1.00 84.50 89 ILE A C 1
ATOM 704 O O . ILE A 1 89 ? 31.891 8.434 -34.239 1.00 84.50 89 ILE A O 1
ATOM 708 N N . LYS A 1 90 ? 32.962 9.695 -35.761 1.00 90.38 90 LYS A N 1
ATOM 709 C CA . LYS A 1 90 ? 32.931 10.928 -34.960 1.00 90.38 90 LYS A CA 1
ATOM 710 C C . LYS A 1 90 ? 31.504 11.330 -34.569 1.00 90.38 90 LYS A C 1
ATOM 712 O O . LYS A 1 90 ? 31.259 11.610 -33.397 1.00 90.38 90 LYS A O 1
ATOM 717 N N . ASN A 1 91 ? 30.562 11.295 -35.511 1.00 87.00 91 ASN A N 1
ATOM 718 C CA . ASN A 1 91 ? 29.164 11.647 -35.249 1.00 87.00 91 ASN A CA 1
ATOM 719 C C . ASN A 1 91 ? 28.497 10.670 -34.269 1.00 87.00 91 ASN A C 1
ATOM 721 O O . ASN A 1 91 ? 27.812 11.100 -33.341 1.00 87.00 91 ASN A O 1
ATOM 725 N N . THR A 1 92 ? 28.732 9.361 -34.422 1.00 87.12 92 THR A N 1
ATOM 726 C CA . THR A 1 92 ? 28.210 8.359 -33.476 1.00 87.12 92 THR A CA 1
ATOM 727 C C . THR A 1 92 ? 28.779 8.534 -32.070 1.00 87.12 92 THR A C 1
ATOM 729 O O . THR A 1 92 ? 28.047 8.405 -31.088 1.00 87.12 92 THR A O 1
ATOM 732 N N . LEU A 1 93 ? 30.061 8.891 -31.962 1.00 88.75 93 LEU A N 1
ATOM 733 C CA . LEU A 1 93 ? 30.738 9.097 -30.685 1.00 88.75 93 LEU A CA 1
ATOM 734 C C . LEU A 1 93 ? 30.205 10.355 -29.982 1.00 88.75 93 LEU A C 1
ATOM 736 O O . LEU A 1 93 ? 29.889 10.308 -28.794 1.00 88.75 93 LEU A O 1
ATOM 740 N N . GLN A 1 94 ? 29.997 11.444 -30.728 1.00 91.31 94 GLN A N 1
ATOM 741 C CA . GLN A 1 94 ? 29.396 12.675 -30.210 1.00 91.31 94 GLN A CA 1
ATOM 742 C C . GLN A 1 94 ? 27.955 12.452 -29.719 1.00 91.31 94 GLN A C 1
ATOM 744 O O . GLN A 1 94 ? 27.592 12.911 -28.635 1.00 91.31 94 GLN A O 1
ATOM 749 N N . TYR A 1 95 ? 27.144 11.695 -30.465 1.00 88.88 95 TYR A N 1
ATOM 750 C CA . TYR A 1 95 ? 25.785 11.338 -30.048 1.00 88.88 95 TYR A CA 1
ATOM 751 C C . TYR A 1 95 ? 25.772 10.502 -28.757 1.00 88.88 95 TYR A C 1
ATOM 753 O O . TYR A 1 95 ? 25.017 10.797 -27.826 1.00 88.88 95 TYR A O 1
ATOM 761 N N . ALA A 1 96 ? 26.638 9.486 -28.668 1.00 86.25 96 ALA A N 1
ATOM 762 C CA . ALA A 1 96 ? 26.761 8.650 -27.475 1.00 86.25 96 ALA A CA 1
ATOM 763 C C . ALA A 1 96 ? 27.205 9.464 -26.245 1.00 86.25 96 ALA A C 1
ATOM 765 O O . ALA A 1 96 ? 26.635 9.303 -25.165 1.00 86.25 96 ALA A O 1
ATOM 766 N N . GLN A 1 97 ? 28.162 10.386 -26.405 1.00 89.06 97 GLN A N 1
ATOM 767 C CA . GLN A 1 97 ? 28.601 11.286 -25.332 1.00 89.06 97 GLN A CA 1
ATOM 768 C C . GLN A 1 97 ? 27.474 12.202 -24.836 1.00 89.06 97 GLN A C 1
ATOM 770 O O . GLN A 1 97 ? 27.303 12.344 -23.623 1.00 89.06 97 GLN A O 1
ATOM 775 N N . GLY A 1 98 ? 26.668 12.760 -25.746 1.00 88.06 98 GLY A N 1
ATOM 776 C CA . GLY A 1 98 ? 25.496 13.563 -25.387 1.00 88.06 98 GLY A CA 1
ATOM 777 C C . GLY A 1 98 ? 24.479 12.772 -24.559 1.00 88.06 98 GLY A C 1
ATOM 778 O O . GLY A 1 98 ? 24.047 13.231 -23.499 1.00 88.06 98 GLY A O 1
ATOM 779 N N . LYS A 1 99 ? 24.169 11.531 -24.967 1.00 88.50 99 LYS A N 1
ATOM 780 C CA . LYS A 1 99 ? 23.292 10.638 -24.189 1.00 88.50 99 LYS A CA 1
ATOM 781 C C . LYS A 1 99 ? 23.854 10.322 -22.803 1.00 88.50 99 LYS A C 1
ATOM 783 O O . LYS A 1 99 ? 23.100 10.345 -21.834 1.00 88.50 99 LYS A O 1
ATOM 788 N N . ILE A 1 100 ? 25.158 10.062 -22.685 1.00 85.19 100 ILE A N 1
ATOM 789 C CA . ILE A 1 100 ? 25.808 9.795 -21.390 1.00 85.19 100 ILE A CA 1
ATOM 790 C C . ILE A 1 100 ? 25.725 11.016 -20.462 1.00 85.19 100 ILE A C 1
ATOM 792 O O . ILE A 1 100 ? 25.497 10.868 -19.262 1.00 85.19 100 ILE A O 1
ATOM 796 N N . GLN A 1 101 ? 25.898 12.234 -20.980 1.00 84.69 101 GLN A N 1
ATOM 797 C CA . GLN A 1 101 ? 25.756 13.447 -20.167 1.00 84.69 101 GLN A CA 1
ATOM 798 C C . GLN A 1 101 ? 24.311 13.651 -19.696 1.00 84.69 101 GLN A C 1
ATOM 800 O O . GLN A 1 101 ? 24.085 13.958 -18.524 1.00 84.69 101 GLN A O 1
ATOM 805 N N . GLN A 1 102 ? 23.330 13.398 -20.566 1.00 83.62 102 GLN A N 1
ATOM 806 C CA . GLN A 1 102 ? 21.912 13.495 -20.219 1.00 83.62 102 GLN A CA 1
ATOM 807 C C . GLN A 1 102 ? 21.501 12.476 -19.140 1.00 83.62 102 GLN A C 1
ATOM 809 O O . GLN A 1 102 ? 20.783 12.819 -18.192 1.00 83.62 102 GLN A O 1
ATOM 814 N N . THR A 1 103 ? 21.981 11.232 -19.236 1.00 81.31 103 THR A N 1
ATOM 815 C CA . THR A 1 103 ? 21.707 10.199 -18.225 1.00 81.31 103 THR A CA 1
ATOM 816 C C . THR A 1 103 ? 22.419 10.490 -16.906 1.00 81.31 103 THR A C 1
ATOM 818 O O . THR A 1 103 ? 21.808 10.319 -15.851 1.00 81.31 103 THR A O 1
ATOM 821 N N . LYS A 1 104 ? 23.651 11.024 -16.928 1.00 82.12 104 LYS A N 1
ATOM 822 C CA . LYS A 1 104 ? 24.350 11.493 -15.715 1.00 82.12 104 LYS A CA 1
ATOM 823 C C . LYS A 1 104 ? 23.585 12.607 -14.997 1.00 82.12 104 LYS A C 1
ATOM 825 O O . LYS A 1 104 ? 23.432 12.539 -13.778 1.00 82.12 104 LYS A O 1
ATOM 830 N N . GLY A 1 105 ? 23.061 13.590 -15.734 1.00 81.19 105 GLY A N 1
ATOM 831 C CA . GLY A 1 105 ? 22.224 14.653 -15.167 1.00 81.19 105 GLY A CA 1
ATOM 832 C C . GLY A 1 105 ? 20.943 14.105 -14.530 1.00 81.19 105 GLY A C 1
ATOM 833 O O . GLY A 1 105 ? 20.630 14.413 -13.383 1.00 81.19 105 GLY A O 1
ATOM 834 N N . SER A 1 106 ? 20.248 13.206 -15.230 1.00 80.38 106 SER A N 1
ATOM 835 C CA . SER A 1 106 ? 19.023 12.570 -14.720 1.00 80.38 106 SER A CA 1
ATOM 836 C C . SER A 1 106 ? 19.288 11.713 -13.473 1.00 80.38 106 SER A C 1
ATOM 838 O O . SER A 1 106 ? 18.526 11.759 -12.505 1.00 80.38 106 SER A O 1
ATOM 840 N N . SER A 1 107 ? 20.404 10.975 -13.456 1.00 79.50 107 SER A N 1
ATOM 841 C CA . SER A 1 107 ? 20.822 10.151 -12.320 1.00 79.50 107 SER A CA 1
ATOM 842 C C . SER A 1 107 ? 21.179 10.987 -11.089 1.00 79.50 107 SER A C 1
ATOM 844 O O . SER A 1 107 ? 20.875 10.565 -9.972 1.00 79.50 107 SER A O 1
ATOM 846 N N . SER A 1 108 ? 21.799 12.163 -11.253 1.00 82.56 108 SER A N 1
ATOM 847 C CA . SER A 1 108 ? 22.136 13.030 -10.113 1.00 82.56 108 SER A CA 1
ATOM 848 C C . SER A 1 108 ? 20.879 13.630 -9.473 1.00 82.56 108 SER A C 1
ATOM 850 O O . SER A 1 108 ? 20.744 13.619 -8.247 1.00 82.56 108 SER A O 1
ATOM 852 N N . VAL A 1 109 ? 19.904 14.045 -10.293 1.00 82.75 109 VAL A N 1
ATOM 853 C CA . VAL A 1 109 ? 18.599 14.537 -9.828 1.00 82.75 109 VAL A CA 1
ATOM 854 C C . VAL A 1 109 ? 17.841 13.439 -9.079 1.00 82.75 109 VAL A C 1
ATOM 856 O O . VAL A 1 109 ? 17.278 13.691 -8.009 1.00 82.75 109 VAL A O 1
ATOM 859 N N . LEU A 1 110 ? 17.846 12.207 -9.598 1.00 81.12 110 LEU A N 1
ATOM 860 C CA . LEU A 1 110 ? 17.208 11.068 -8.936 1.00 81.12 110 LEU A CA 1
ATOM 861 C C . LEU A 1 110 ? 17.878 10.754 -7.588 1.00 81.12 110 LEU A C 1
ATOM 863 O O . LEU A 1 110 ? 17.186 10.593 -6.580 1.00 81.12 110 LEU A O 1
ATOM 867 N N . ALA A 1 111 ? 19.214 10.752 -7.540 1.00 82.25 111 ALA A N 1
ATOM 868 C CA . ALA A 1 111 ? 19.975 10.540 -6.310 1.00 82.25 111 ALA A CA 1
ATOM 869 C C . ALA A 1 111 ? 19.681 11.622 -5.256 1.00 82.25 111 ALA A C 1
ATOM 871 O O . ALA A 1 111 ? 19.517 11.317 -4.072 1.00 82.25 111 ALA A O 1
ATOM 872 N N . GLN A 1 112 ? 19.542 12.884 -5.671 1.00 83.56 112 GLN A N 1
ATOM 873 C CA . GLN A 1 112 ? 19.193 13.982 -4.770 1.00 83.56 112 GLN A CA 1
ATOM 874 C C . GLN A 1 112 ? 17.759 13.850 -4.226 1.00 83.56 112 GLN A C 1
ATOM 876 O O . GLN A 1 112 ? 17.535 14.063 -3.031 1.00 83.56 112 GLN A O 1
ATOM 881 N N . LYS A 1 113 ? 16.791 13.445 -5.063 1.00 83.38 113 LYS A N 1
ATOM 882 C CA . LYS A 1 113 ? 15.410 13.158 -4.627 1.00 83.38 113 LYS A CA 1
ATOM 883 C C . LYS A 1 113 ? 15.360 12.007 -3.617 1.00 83.38 113 LYS A C 1
ATOM 885 O O . LYS A 1 113 ? 14.665 12.121 -2.608 1.00 83.38 113 LYS A O 1
ATOM 890 N N . LEU A 1 114 ? 16.123 10.936 -3.849 1.00 82.19 114 LEU A N 1
ATOM 891 C CA . LEU A 1 114 ? 16.223 9.802 -2.925 1.00 82.19 114 LEU A CA 1
ATOM 892 C C . LEU A 1 114 ? 16.825 10.214 -1.575 1.00 82.19 114 LEU A C 1
ATOM 894 O O . LEU A 1 114 ? 16.264 9.868 -0.537 1.00 82.19 114 LEU A O 1
ATOM 898 N N . ARG A 1 115 ? 17.891 11.028 -1.566 1.00 82.19 115 ARG A N 1
ATOM 899 C CA . ARG A 1 115 ? 18.476 11.562 -0.320 1.00 82.19 115 ARG A CA 1
ATOM 900 C C . ARG A 1 115 ? 17.479 12.399 0.487 1.00 82.19 115 ARG A C 1
ATOM 902 O O . ARG A 1 115 ? 17.386 12.219 1.699 1.00 82.19 115 ARG A O 1
ATOM 909 N N . LYS A 1 116 ? 16.695 13.269 -0.167 1.00 80.44 116 LYS A N 1
ATOM 910 C CA . LYS A 1 116 ? 15.650 14.067 0.507 1.00 80.44 116 LYS A CA 1
ATOM 911 C C . LYS A 1 116 ? 14.554 13.184 1.115 1.00 80.44 116 LYS A C 1
ATOM 913 O O . LYS A 1 116 ? 14.184 13.395 2.268 1.00 80.44 116 LYS A O 1
ATOM 918 N N . LYS A 1 117 ? 14.075 12.169 0.381 1.00 77.69 117 LYS A N 1
ATOM 919 C CA . LYS A 1 117 ? 13.084 11.208 0.902 1.00 77.69 117 LYS A CA 1
ATOM 920 C C . LYS A 1 117 ? 13.628 10.409 2.089 1.00 77.69 117 LYS A C 1
ATOM 922 O O . LYS A 1 117 ? 12.944 10.309 3.102 1.00 77.69 117 LYS A O 1
ATOM 927 N N . ALA A 1 118 ? 14.860 9.906 2.002 1.00 74.88 118 ALA A N 1
ATOM 928 C CA . ALA A 1 118 ? 15.496 9.167 3.093 1.00 74.88 118 ALA A CA 1
ATOM 929 C C . ALA A 1 118 ? 15.642 10.018 4.371 1.00 74.88 118 ALA A C 1
ATOM 931 O O . ALA A 1 118 ? 15.388 9.529 5.471 1.00 74.88 118 ALA A O 1
ATOM 932 N N . GLY A 1 119 ? 15.978 11.307 4.231 1.00 78.69 119 GLY A N 1
ATOM 933 C CA . GLY A 1 119 ? 16.021 12.250 5.353 1.00 78.69 119 GLY A CA 1
ATOM 934 C C . GLY A 1 119 ? 14.659 12.452 6.029 1.00 78.69 119 GLY A C 1
ATOM 935 O O . GLY A 1 119 ? 14.578 12.424 7.257 1.00 78.69 119 GLY A O 1
ATOM 936 N N . GLY A 1 120 ? 13.584 12.587 5.242 1.00 74.94 120 GLY A N 1
ATOM 937 C CA . GLY A 1 120 ? 12.215 12.701 5.762 1.00 74.94 120 GLY A CA 1
ATOM 938 C C . GLY A 1 120 ? 11.754 11.449 6.513 1.00 74.94 120 GLY A C 1
ATOM 939 O O . GLY A 1 120 ? 11.228 11.551 7.618 1.00 74.94 120 GLY A O 1
ATOM 940 N N . VAL A 1 121 ? 12.034 10.260 5.966 1.00 73.31 121 VAL A N 1
ATOM 941 C CA . VAL A 1 121 ? 11.704 8.977 6.614 1.00 73.31 121 VAL A CA 1
ATOM 942 C C . VAL A 1 121 ? 12.438 8.823 7.951 1.00 73.31 121 VAL A C 1
ATOM 944 O O . VAL A 1 121 ? 11.828 8.428 8.942 1.00 73.31 121 VAL A O 1
ATOM 947 N N . LYS A 1 122 ? 13.723 9.199 8.019 1.00 74.94 122 LYS A N 1
ATOM 948 C CA . LYS A 1 122 ? 14.510 9.124 9.261 1.00 74.94 122 LYS A CA 1
ATOM 949 C C . LYS A 1 122 ? 13.977 10.060 10.353 1.00 74.94 122 LYS A C 1
ATOM 951 O O . LYS A 1 122 ? 14.007 9.696 11.526 1.00 74.94 122 LYS A O 1
ATOM 956 N N . LYS A 1 123 ? 13.476 11.244 9.979 1.00 72.25 123 LYS A N 1
ATOM 957 C CA . LYS A 1 123 ? 12.854 12.188 10.920 1.00 72.25 123 LYS A CA 1
ATOM 958 C C . LYS A 1 123 ? 11.526 11.641 11.457 1.00 72.25 123 LYS A C 1
ATOM 960 O O . LYS A 1 123 ? 11.362 11.563 12.669 1.00 72.25 123 LYS A O 1
ATOM 965 N N . ASN A 1 124 ? 10.664 11.135 10.572 1.00 70.88 124 ASN A N 1
ATOM 966 C CA . ASN A 1 124 ? 9.381 10.533 10.952 1.00 70.88 124 ASN A CA 1
ATOM 967 C C . ASN A 1 124 ? 9.546 9.325 11.892 1.00 70.88 124 ASN A C 1
ATOM 969 O O . ASN A 1 124 ? 8.795 9.196 12.854 1.00 70.88 124 ASN A O 1
ATOM 973 N N . LEU A 1 125 ? 10.545 8.468 11.653 1.00 73.06 125 LEU A N 1
ATOM 974 C CA . LEU A 1 125 ? 10.867 7.340 12.539 1.00 73.06 125 LEU A CA 1
ATOM 975 C C . LEU A 1 125 ? 11.293 7.797 13.940 1.00 73.06 125 LEU A C 1
ATOM 977 O O . LEU A 1 125 ? 10.908 7.182 14.932 1.00 73.06 125 LEU A O 1
ATOM 981 N N . LYS A 1 126 ? 12.066 8.886 14.037 1.00 73.44 126 LYS A N 1
ATOM 982 C CA . LYS A 1 126 ? 12.498 9.437 15.327 1.00 73.44 126 LYS A CA 1
ATOM 983 C C . LYS A 1 126 ? 11.311 10.007 16.108 1.00 73.44 126 LYS A C 1
ATOM 985 O O . LYS A 1 126 ? 11.173 9.715 17.292 1.00 73.44 126 LYS A O 1
ATOM 990 N N . ASP A 1 127 ? 10.428 10.739 15.431 1.00 71.88 127 ASP A N 1
ATOM 991 C CA . ASP A 1 127 ? 9.226 11.320 16.038 1.00 71.88 127 ASP A CA 1
ATOM 992 C C . ASP A 1 127 ? 8.231 10.231 16.488 1.00 71.88 127 ASP A C 1
ATOM 994 O O . ASP A 1 127 ? 7.614 10.346 17.548 1.00 71.88 127 ASP A O 1
ATOM 998 N N . GLN A 1 128 ? 8.109 9.132 15.732 1.00 70.75 128 GLN A N 1
ATOM 999 C CA . GLN A 1 128 ? 7.315 7.967 16.140 1.00 70.75 128 GLN A CA 1
ATOM 1000 C C . GLN A 1 128 ? 7.914 7.238 17.348 1.00 70.75 128 GLN A C 1
ATOM 1002 O O . GLN A 1 128 ? 7.164 6.852 18.242 1.00 70.75 128 GLN A O 1
ATOM 1007 N N . GLY A 1 129 ? 9.242 7.096 17.420 1.00 70.75 129 GLY A N 1
ATOM 1008 C CA . GLY A 1 129 ? 9.917 6.489 18.572 1.00 70.75 129 GLY A CA 1
ATOM 1009 C C . GLY A 1 129 ? 9.637 7.229 19.885 1.00 70.75 129 GLY A C 1
ATOM 1010 O O . GLY A 1 129 ? 9.338 6.594 20.894 1.00 70.75 129 GLY A O 1
ATOM 1011 N N . VAL A 1 130 ? 9.641 8.567 19.856 1.00 69.81 130 VAL A N 1
ATOM 1012 C CA . VAL A 1 130 ? 9.333 9.404 21.032 1.00 69.81 130 VAL A CA 1
ATOM 1013 C C . VAL A 1 130 ? 7.875 9.229 21.477 1.00 69.81 130 VAL A C 1
ATOM 1015 O O . VAL A 1 130 ? 7.607 9.050 22.668 1.00 69.81 130 VAL A O 1
ATOM 1018 N N . LYS A 1 131 ? 6.926 9.197 20.531 1.00 71.75 131 LYS A N 1
ATOM 1019 C CA . LYS A 1 131 ? 5.508 8.945 20.842 1.00 71.75 131 LYS A CA 1
ATOM 1020 C C . LYS A 1 131 ? 5.295 7.566 21.467 1.00 71.75 131 LYS A C 1
ATOM 1022 O O . LYS A 1 131 ? 4.559 7.448 22.441 1.00 71.75 131 LYS A O 1
ATOM 1027 N N . LEU A 1 132 ? 5.978 6.541 20.955 1.00 73.50 132 LEU A N 1
ATOM 1028 C CA . LEU A 1 132 ? 5.850 5.174 21.458 1.00 73.50 132 LEU A CA 1
ATOM 1029 C C . LEU A 1 132 ? 6.368 5.039 22.899 1.00 73.50 132 LEU A C 1
ATOM 1031 O O . LEU A 1 132 ? 5.733 4.375 23.716 1.00 73.50 132 LEU A O 1
ATOM 1035 N N . SER A 1 133 ? 7.476 5.714 23.235 1.00 71.56 133 SER A N 1
ATOM 1036 C CA . SER A 1 133 ? 7.998 5.733 24.610 1.00 71.56 133 SER A CA 1
ATOM 1037 C C . SER A 1 133 ? 7.063 6.428 25.605 1.00 71.56 133 SER A C 1
ATOM 1039 O O . SER A 1 133 ? 6.943 5.968 26.738 1.00 71.56 133 SER A O 1
ATOM 1041 N N . SER A 1 134 ? 6.360 7.485 25.178 1.00 75.00 134 SER A N 1
ATOM 1042 C CA . SER A 1 134 ? 5.370 8.183 26.013 1.00 75.00 134 SER A CA 1
ATOM 1043 C C . SER A 1 134 ? 4.185 7.273 26.342 1.00 75.00 134 SER A C 1
ATOM 1045 O O . SER A 1 134 ? 3.846 7.088 27.508 1.00 75.00 134 SER A O 1
ATOM 1047 N N . VAL A 1 135 ? 3.619 6.620 25.320 1.00 75.69 135 VAL A N 1
ATOM 1048 C CA . VAL A 1 135 ? 2.483 5.696 25.480 1.00 75.69 135 VAL A CA 1
ATOM 1049 C C . VAL A 1 135 ? 2.862 4.488 26.341 1.00 75.69 135 VAL A C 1
ATOM 1051 O O . VAL A 1 135 ? 2.090 4.063 27.194 1.00 75.69 135 VAL A O 1
ATOM 1054 N N . GLN A 1 136 ? 4.072 3.942 26.184 1.00 77.25 136 GLN A N 1
ATOM 1055 C CA . GLN A 1 136 ? 4.542 2.853 27.048 1.00 77.25 136 GLN A CA 1
ATOM 1056 C C . GLN A 1 136 ? 4.653 3.263 28.524 1.00 77.25 136 GLN A C 1
ATOM 1058 O O . GLN A 1 136 ? 4.428 2.426 29.402 1.00 77.25 136 GLN A O 1
ATOM 1063 N N . GLY A 1 137 ? 4.985 4.527 28.803 1.00 79.69 137 GLY A N 1
ATOM 1064 C CA . GLY A 1 137 ? 4.968 5.084 30.154 1.00 79.69 137 GLY A CA 1
ATOM 1065 C C . GLY A 1 137 ? 3.561 5.084 30.752 1.00 79.69 137 GLY A C 1
ATOM 1066 O O . GLY A 1 137 ? 3.357 4.536 31.833 1.00 79.69 137 GLY A O 1
ATOM 1067 N N . GLU A 1 138 ? 2.583 5.610 30.014 1.00 80.00 138 GLU A N 1
ATOM 1068 C CA . GLU A 1 138 ? 1.173 5.654 30.434 1.00 80.00 138 GLU A CA 1
ATOM 1069 C C . GLU A 1 138 ? 0.590 4.256 30.671 1.00 80.00 138 GLU A C 1
ATOM 1071 O O . GLU A 1 138 ? -0.041 4.015 31.700 1.00 80.00 138 GLU A O 1
ATOM 1076 N N . VAL A 1 139 ? 0.873 3.297 29.783 1.00 82.62 139 VAL A N 1
ATOM 1077 C CA . VAL A 1 139 ? 0.409 1.906 29.925 1.00 82.62 139 VAL A CA 1
ATOM 1078 C C . VAL A 1 139 ? 0.965 1.251 31.193 1.00 82.62 139 VAL A C 1
ATOM 1080 O O . VAL A 1 139 ? 0.242 0.531 31.880 1.00 82.62 139 VAL A O 1
ATOM 1083 N N . ARG A 1 140 ? 2.234 1.501 31.548 1.00 84.12 140 ARG A N 1
ATOM 1084 C CA . ARG A 1 140 ? 2.811 0.982 32.803 1.00 84.12 140 ARG A CA 1
ATOM 1085 C C . ARG A 1 140 ? 2.138 1.587 34.031 1.00 84.12 140 ARG A C 1
ATOM 1087 O O . ARG A 1 140 ? 1.920 0.863 35.000 1.00 84.12 140 ARG A O 1
ATOM 1094 N N . SER A 1 141 ? 1.815 2.878 33.991 1.00 83.44 141 SER A N 1
ATOM 1095 C CA . SER A 1 141 ? 1.112 3.568 35.076 1.00 83.44 141 SER A CA 1
ATOM 1096 C C . SER A 1 141 ? -0.304 3.023 35.255 1.00 83.44 141 SER A C 1
ATOM 1098 O O . SER A 1 141 ? -0.669 2.633 36.360 1.00 83.44 141 SER A O 1
ATOM 1100 N N . LEU A 1 142 ? -1.064 2.890 34.165 1.00 83.94 142 LEU A N 1
ATOM 1101 C CA . LEU A 1 142 ? -2.418 2.328 34.184 1.00 83.94 142 LEU A CA 1
ATOM 1102 C C . LEU A 1 142 ? -2.434 0.880 34.676 1.00 83.94 142 LEU A C 1
ATOM 1104 O O . LEU A 1 142 ? -3.288 0.515 35.476 1.00 83.94 142 LEU A O 1
ATOM 1108 N N . LYS A 1 143 ? -1.457 0.061 34.272 1.00 89.06 143 LYS A N 1
ATOM 1109 C CA . LYS A 1 143 ? -1.376 -1.336 34.717 1.00 89.06 143 LYS A CA 1
ATOM 1110 C C . LYS A 1 143 ? -1.197 -1.464 36.234 1.00 89.06 143 LYS A C 1
ATOM 1112 O O . LYS A 1 143 ? -1.749 -2.388 36.818 1.00 89.06 143 LYS A O 1
ATOM 1117 N N . LYS A 1 144 ? -0.470 -0.534 36.868 1.00 88.25 144 LYS A N 1
ATOM 1118 C CA . LYS A 1 144 ? -0.347 -0.484 38.335 1.00 88.25 144 LYS A CA 1
ATOM 1119 C C . LYS A 1 144 ? -1.672 -0.128 39.012 1.00 88.25 144 LYS A C 1
ATOM 1121 O O . LYS A 1 144 ? -2.009 -0.745 40.015 1.00 88.25 144 LYS A O 1
ATOM 1126 N N . VAL A 1 145 ? -2.415 0.827 38.450 1.00 87.62 145 VAL A N 1
ATOM 1127 C CA . VAL A 1 145 ? -3.733 1.232 38.972 1.00 87.62 145 VAL A CA 1
ATOM 1128 C C . VAL A 1 145 ? -4.742 0.090 38.861 1.00 87.62 145 VAL A C 1
ATOM 1130 O O . VAL A 1 145 ? -5.480 -0.173 39.802 1.00 87.62 145 VAL A O 1
ATOM 1133 N N . VAL A 1 146 ? -4.745 -0.635 37.740 1.00 88.25 146 VAL A N 1
ATOM 1134 C CA . VAL A 1 146 ? -5.611 -1.811 37.575 1.00 88.25 146 VAL A CA 1
ATOM 1135 C C . VAL A 1 146 ? -5.278 -2.872 38.621 1.00 88.25 146 VAL A C 1
ATOM 1137 O O . VAL A 1 146 ? -6.176 -3.326 39.316 1.00 88.25 146 VAL A O 1
ATOM 1140 N N . SER A 1 147 ? -3.994 -3.189 38.825 1.00 88.56 147 SER A N 1
ATOM 1141 C CA . SER A 1 147 ? -3.619 -4.180 39.839 1.00 88.56 147 SER A CA 1
ATOM 1142 C C . SER A 1 147 ? -4.003 -3.781 41.267 1.00 88.56 147 SER A C 1
ATOM 1144 O O . SER A 1 147 ? -4.328 -4.661 42.052 1.00 88.56 147 SER A O 1
ATOM 1146 N N . SER A 1 148 ? -3.981 -2.485 41.611 1.00 89.50 148 SER A N 1
ATOM 1147 C CA . SER A 1 148 ? -4.424 -2.034 42.938 1.00 89.50 148 SER A CA 1
ATOM 1148 C C . SER A 1 148 ? -5.943 -2.096 43.107 1.00 89.50 148 SER A C 1
ATOM 1150 O O . SER A 1 148 ? -6.423 -2.441 44.181 1.00 89.50 148 SER A O 1
ATOM 1152 N N . LEU A 1 149 ? -6.704 -1.797 42.050 1.00 88.12 149 LEU A N 1
ATOM 1153 C CA . LEU A 1 149 ? -8.164 -1.909 42.080 1.00 88.12 149 LEU A CA 1
ATOM 1154 C C . LEU A 1 149 ? -8.618 -3.371 42.150 1.00 88.12 149 LEU A C 1
ATOM 1156 O O . LEU A 1 149 ? -9.577 -3.676 42.851 1.00 88.12 149 LEU A O 1
ATOM 1160 N N . ASP A 1 150 ? -7.914 -4.278 41.468 1.00 87.19 150 ASP A N 1
ATOM 1161 C CA . ASP A 1 150 ? -8.202 -5.713 41.540 1.00 87.19 150 ASP A CA 1
ATOM 1162 C C . ASP A 1 150 ? -7.978 -6.262 42.959 1.00 87.19 150 ASP A C 1
ATOM 1164 O O . ASP A 1 150 ? -8.788 -7.055 43.436 1.00 87.19 150 ASP A O 1
ATOM 1168 N N . SER A 1 151 ? -6.929 -5.813 43.666 1.00 88.62 151 SER A N 1
ATOM 1169 C CA . SER A 1 151 ? -6.727 -6.189 45.073 1.00 88.62 151 SER A CA 1
ATOM 1170 C C . SER A 1 151 ? -7.804 -5.619 45.996 1.00 88.62 151 SER A C 1
ATOM 1172 O O . SER A 1 151 ? -8.334 -6.349 46.826 1.00 88.62 151 SER A O 1
ATOM 1174 N N . GLU A 1 152 ? -8.184 -4.351 45.821 1.00 89.69 152 GLU A N 1
ATOM 1175 C CA . GLU A 1 152 ? -9.216 -3.708 46.648 1.00 89.69 152 GLU A CA 1
ATOM 1176 C C . GLU A 1 152 ? -10.593 -4.361 46.444 1.00 89.69 152 GLU A C 1
ATOM 1178 O O . GLU A 1 152 ? -11.353 -4.565 47.391 1.00 89.69 152 GLU A O 1
ATOM 1183 N N . ARG A 1 153 ? -10.899 -4.766 45.206 1.00 87.88 153 ARG A N 1
ATOM 1184 C CA . ARG A 1 153 ? -12.113 -5.517 44.889 1.00 87.88 153 ARG A CA 1
ATOM 1185 C C . ARG A 1 153 ? -12.139 -6.883 45.574 1.00 87.88 153 ARG A C 1
ATOM 1187 O O . ARG A 1 153 ? -13.185 -7.256 46.098 1.00 87.88 153 ARG A O 1
ATOM 1194 N N . ALA A 1 154 ? -11.024 -7.613 45.565 1.00 88.75 154 ALA A N 1
ATOM 1195 C CA . ALA A 1 154 ? -10.943 -8.920 46.211 1.00 88.75 154 ALA A CA 1
ATOM 1196 C C . ALA A 1 154 ? -11.191 -8.817 47.727 1.00 88.75 154 ALA A C 1
ATOM 1198 O O . ALA A 1 154 ? -11.973 -9.590 48.273 1.00 88.75 154 ALA A O 1
ATOM 1199 N N . GLU A 1 155 ? -10.607 -7.811 48.387 1.00 90.56 155 GLU A N 1
ATOM 1200 C CA . GLU A 1 155 ? -10.838 -7.544 49.815 1.00 90.56 155 GLU A CA 1
ATOM 1201 C C . GLU A 1 155 ? -12.312 -7.191 50.107 1.00 90.56 155 GLU A C 1
ATOM 1203 O O . GLU A 1 155 ? -12.903 -7.643 51.092 1.00 90.56 155 GLU A O 1
ATOM 1208 N N . LEU A 1 156 ? -12.951 -6.406 49.235 1.00 86.75 156 LEU A N 1
ATOM 1209 C CA . LEU A 1 156 ? -14.372 -6.066 49.354 1.00 86.75 156 LEU A CA 1
ATOM 1210 C C . LEU A 1 156 ? -15.291 -7.281 49.182 1.00 86.75 156 LEU A C 1
ATOM 1212 O O . LEU A 1 156 ? -16.248 -7.419 49.944 1.00 86.75 156 LEU A O 1
ATOM 1216 N N . GLU A 1 157 ? -15.014 -8.151 48.211 1.00 87.00 157 GLU A N 1
ATOM 1217 C CA . GLU A 1 157 ? -15.794 -9.374 47.987 1.00 87.00 157 GLU A CA 1
ATOM 1218 C C . GLU A 1 157 ? -15.698 -10.312 49.203 1.00 87.00 157 GLU A C 1
ATOM 1220 O O . GLU A 1 157 ? -16.733 -10.731 49.723 1.00 87.00 157 GLU A O 1
ATOM 1225 N N . GLU A 1 158 ? -14.496 -10.521 49.750 1.00 88.62 158 GLU A N 1
ATOM 1226 C CA . GLU A 1 158 ? -14.282 -11.351 50.944 1.00 88.62 158 GLU A CA 1
ATOM 1227 C C . GLU A 1 158 ? -15.018 -10.791 52.176 1.00 88.62 158 GLU A C 1
ATOM 1229 O O . GLU A 1 158 ? -15.735 -11.508 52.878 1.00 88.62 158 GLU A O 1
ATOM 1234 N N . THR A 1 159 ? -14.933 -9.478 52.422 1.00 88.88 159 THR A N 1
ATOM 1235 C CA . THR A 1 159 ? -15.651 -8.862 53.555 1.00 88.88 159 THR A CA 1
ATOM 1236 C C . THR A 1 159 ? -17.171 -8.898 53.397 1.00 88.88 159 THR A C 1
ATOM 1238 O O . THR A 1 159 ? -17.899 -8.911 54.397 1.00 88.88 159 THR A O 1
ATOM 1241 N N . MET A 1 160 ? -17.677 -8.884 52.164 1.00 84.88 160 MET A N 1
ATOM 1242 C CA . MET A 1 160 ? -19.107 -8.941 51.888 1.00 84.88 160 MET A CA 1
ATOM 1243 C C . MET A 1 160 ? -19.655 -10.359 52.058 1.00 84.88 160 MET A C 1
ATOM 1245 O O . MET A 1 160 ? -20.729 -10.510 52.643 1.00 84.88 160 MET A O 1
ATOM 1249 N N . GLU A 1 161 ? -18.913 -11.380 51.626 1.00 83.31 161 GLU A N 1
ATOM 1250 C CA . GLU A 1 161 ? -19.261 -12.786 51.858 1.00 83.31 161 GLU A CA 1
ATOM 1251 C C . GLU A 1 161 ? -19.363 -13.090 53.354 1.00 83.31 161 GLU A C 1
ATOM 1253 O O . GLU A 1 161 ? -20.404 -13.570 53.806 1.00 83.31 161 GLU A O 1
ATOM 1258 N N . ILE A 1 162 ? -18.364 -12.684 54.145 1.00 86.31 162 ILE A N 1
ATOM 1259 C CA . ILE A 1 162 ? -18.371 -12.878 55.604 1.00 86.31 162 ILE A CA 1
ATOM 1260 C C . ILE A 1 162 ? -19.602 -12.216 56.242 1.00 86.31 162 ILE A C 1
ATOM 1262 O O . ILE A 1 162 ? -20.309 -12.836 57.034 1.00 86.31 162 ILE A O 1
ATOM 1266 N N . LYS A 1 163 ? -19.931 -10.974 55.859 1.00 83.38 163 LYS A N 1
ATOM 1267 C CA . LYS A 1 163 ? -21.112 -10.267 56.392 1.00 83.38 163 LYS A CA 1
ATOM 1268 C C . LYS A 1 163 ? -22.435 -10.942 56.030 1.00 83.38 163 LYS A C 1
ATOM 1270 O O . LYS A 1 163 ? -23.396 -10.853 56.798 1.00 83.38 163 LYS A O 1
ATOM 1275 N N . ILE A 1 164 ? -22.529 -11.552 54.849 1.00 81.38 164 ILE A N 1
ATOM 1276 C CA . ILE A 1 164 ? -23.727 -12.291 54.434 1.00 81.38 164 ILE A CA 1
ATOM 1277 C C . ILE A 1 164 ? -23.840 -13.576 55.250 1.00 81.38 164 ILE A C 1
ATOM 1279 O O . ILE A 1 164 ? -24.921 -13.857 55.770 1.00 81.38 164 ILE A O 1
ATOM 1283 N N . GLU A 1 165 ? -22.741 -14.311 55.419 1.00 81.06 165 GLU A N 1
ATOM 1284 C CA . GLU A 1 165 ? -22.708 -15.519 56.245 1.00 81.06 165 GLU A CA 1
ATOM 1285 C C . GLU A 1 165 ? -23.079 -15.226 57.702 1.00 81.06 165 GLU A C 1
ATOM 1287 O O . GLU A 1 165 ? -23.921 -15.926 58.268 1.00 81.06 165 GLU A O 1
ATOM 1292 N N . GLU A 1 166 ? -22.538 -14.157 58.291 1.00 82.94 166 GLU A N 1
ATOM 1293 C CA . GLU A 1 166 ? -22.890 -13.708 59.642 1.00 82.94 166 GLU A CA 1
ATOM 1294 C C . GLU A 1 166 ? -24.387 -13.393 59.758 1.00 82.94 166 GLU A C 1
ATOM 1296 O O . GLU A 1 166 ? -25.068 -13.923 60.638 1.00 82.94 166 GLU A O 1
ATOM 1301 N N . ARG A 1 167 ? -24.943 -12.611 58.822 1.00 77.38 167 ARG A N 1
ATOM 1302 C CA . ARG A 1 167 ? -26.381 -12.289 58.808 1.00 77.38 167 ARG A CA 1
ATOM 1303 C C . ARG A 1 167 ? -27.263 -13.521 58.622 1.00 77.38 167 ARG A C 1
ATOM 1305 O O . ARG A 1 167 ? -28.329 -13.598 59.231 1.00 77.38 167 ARG A O 1
ATOM 1312 N N . MET A 1 168 ? -26.849 -14.475 57.789 1.00 74.94 168 MET A N 1
ATOM 1313 C CA . MET A 1 168 ? -27.572 -15.734 57.602 1.00 74.94 168 MET A CA 1
ATOM 1314 C C . MET A 1 168 ? -27.539 -16.588 58.869 1.00 74.94 168 MET A C 1
ATOM 1316 O O . MET A 1 168 ? -28.565 -17.151 59.253 1.00 74.94 168 MET A O 1
ATOM 1320 N N . GLN A 1 169 ? -26.392 -16.662 59.546 1.00 77.06 169 GLN A N 1
ATOM 1321 C CA . GLN A 1 169 ? -26.286 -17.368 60.818 1.00 77.06 169 GLN A CA 1
ATOM 1322 C C . GLN A 1 169 ? -27.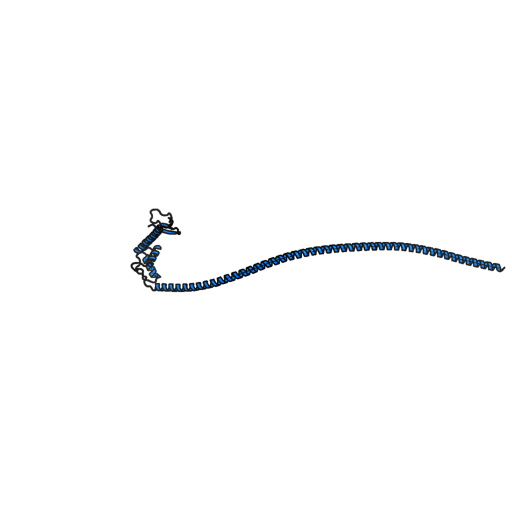121 -16.709 61.916 1.00 77.06 169 GLN A C 1
ATOM 1324 O O . GLN A 1 169 ? -27.774 -17.421 62.678 1.00 77.06 169 GLN A O 1
ATOM 1329 N N . ASP A 1 170 ? -27.138 -15.381 61.997 1.00 73.75 170 ASP A N 1
ATOM 1330 C CA . ASP A 1 170 ? -27.970 -14.653 62.958 1.00 73.75 170 ASP A CA 1
ATOM 1331 C C . ASP A 1 170 ? -29.463 -14.872 62.691 1.00 73.75 170 ASP A C 1
ATOM 1333 O O . ASP A 1 170 ? -30.229 -15.134 63.621 1.00 73.75 170 ASP A O 1
ATOM 1337 N N . PHE A 1 171 ? -29.871 -14.868 61.419 1.00 67.00 171 PHE A N 1
ATOM 1338 C CA . PHE A 1 171 ? -31.241 -15.186 61.021 1.00 67.00 171 PHE A CA 1
ATOM 1339 C C . PHE A 1 171 ? -31.641 -16.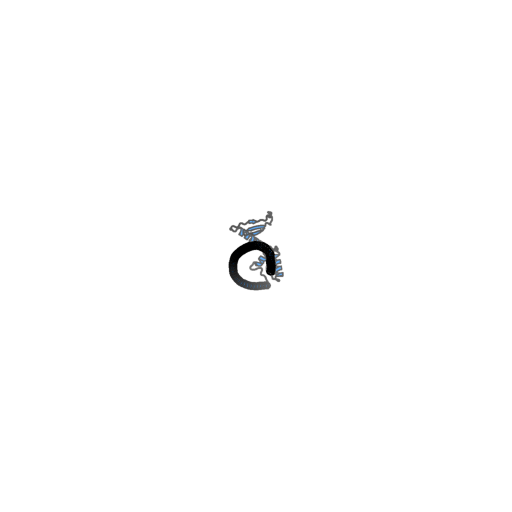612 61.432 1.00 67.00 171 PHE A C 1
ATOM 1341 O O . PHE A 1 171 ? -32.709 -16.811 62.009 1.00 67.00 171 PHE A O 1
ATOM 1348 N N . LEU A 1 172 ? -30.767 -17.601 61.220 1.00 68.12 172 LEU A N 1
ATOM 1349 C CA . LEU A 1 172 ? -31.009 -18.991 61.629 1.00 68.12 172 LEU A CA 1
ATOM 1350 C C . LEU A 1 172 ? -31.004 -19.190 63.155 1.00 68.12 172 LEU A C 1
ATOM 1352 O O . LEU A 1 172 ? -31.692 -20.079 63.657 1.00 68.12 172 LEU A O 1
ATOM 1356 N N . LYS A 1 173 ? -30.247 -18.382 63.908 1.00 69.75 173 LYS A N 1
ATOM 1357 C CA . LYS A 1 173 ? -30.227 -18.420 65.383 1.00 69.75 173 LYS A CA 1
ATOM 1358 C C . LYS A 1 173 ? -31.462 -17.755 65.997 1.00 69.75 173 LYS A C 1
ATOM 1360 O O . LYS A 1 173 ? -31.861 -18.116 67.106 1.00 69.75 173 LYS A O 1
ATOM 1365 N N . SER A 1 174 ? -32.080 -16.802 65.298 1.00 63.09 174 SER A N 1
ATOM 1366 C CA . SER A 1 174 ? -33.288 -16.121 65.766 1.00 63.09 174 SER A CA 1
ATOM 1367 C C . SER A 1 174 ? -34.518 -17.040 65.697 1.00 63.09 174 SER A C 1
ATOM 1369 O O . SER A 1 174 ? -35.113 -17.261 64.648 1.00 63.09 174 SER A O 1
ATOM 1371 N N . GLN A 1 175 ? -34.914 -17.606 66.841 1.00 61.59 175 GLN A N 1
ATOM 1372 C CA . GLN A 1 175 ? -36.057 -18.531 66.926 1.00 61.59 175 GLN A CA 1
ATOM 1373 C C . GLN A 1 175 ? -37.432 -17.848 66.789 1.00 61.59 175 GLN A C 1
ATOM 1375 O O . GLN A 1 175 ? -38.442 -18.531 66.588 1.00 61.59 175 GLN A O 1
ATOM 1380 N N . GLU A 1 176 ? -37.494 -16.517 66.890 1.00 68.62 176 GLU A N 1
ATOM 1381 C CA . GLU A 1 176 ? -38.740 -15.754 66.868 1.00 68.62 176 GLU A CA 1
ATOM 1382 C C . GLU A 1 176 ? -38.577 -14.441 66.094 1.00 68.62 176 GLU A C 1
ATOM 1384 O O . GLU A 1 176 ? -37.693 -13.633 66.379 1.00 68.62 176 GLU A O 1
ATOM 1389 N N . VAL A 1 177 ? -39.460 -14.217 65.118 1.00 72.12 177 VAL A N 1
ATOM 1390 C CA . VAL A 1 177 ? -39.532 -12.957 64.368 1.00 72.12 177 VAL A CA 1
ATOM 1391 C C . VAL A 1 177 ? -40.616 -12.083 64.990 1.00 72.12 177 VAL A C 1
ATOM 1393 O O . VAL A 1 177 ? -41.806 -12.422 64.971 1.00 72.12 177 VAL A O 1
ATOM 1396 N N . VAL A 1 178 ? -40.206 -10.930 65.521 1.00 75.88 178 VAL A N 1
ATOM 1397 C CA . VAL A 1 178 ? -41.115 -9.937 66.103 1.00 75.88 178 VAL A CA 1
ATOM 1398 C C . VAL A 1 178 ? -41.887 -9.249 64.979 1.00 75.88 178 VAL A C 1
ATOM 1400 O O . VAL A 1 178 ? -41.407 -8.322 64.338 1.00 75.88 178 VAL A O 1
ATOM 1403 N N . ALA A 1 179 ? -43.106 -9.718 64.723 1.00 78.31 179 ALA A N 1
ATOM 1404 C CA . ALA A 1 179 ? -43.971 -9.167 63.680 1.00 78.31 179 ALA A CA 1
ATOM 1405 C C . ALA A 1 179 ? -44.764 -7.919 64.126 1.00 78.31 179 ALA A C 1
ATOM 1407 O O . ALA A 1 179 ? -45.270 -7.173 63.286 1.00 78.31 179 ALA A O 1
ATOM 1408 N N . PHE A 1 180 ? -44.894 -7.694 65.438 1.00 83.25 180 PHE A N 1
ATOM 1409 C CA . PHE A 1 180 ? -45.728 -6.642 66.019 1.00 83.25 180 PHE A CA 1
ATOM 1410 C C . PHE A 1 180 ? -45.044 -6.024 67.242 1.00 83.25 180 PHE A C 1
ATOM 1412 O O . PHE A 1 180 ? -44.760 -6.728 68.210 1.00 83.25 180 PHE A O 1
ATOM 1419 N N . GLN A 1 181 ? -44.798 -4.714 67.206 1.00 84.00 181 GLN A N 1
ATOM 1420 C CA . GLN A 1 181 ? -44.109 -3.971 68.260 1.00 84.00 181 GLN A CA 1
ATOM 1421 C C . GLN A 1 181 ? -44.730 -2.577 68.419 1.00 84.00 181 GLN A C 1
ATOM 1423 O O . GLN A 1 181 ? -45.092 -1.930 67.441 1.00 84.00 181 GLN A O 1
ATOM 1428 N N . GLY A 1 182 ? -44.893 -2.109 69.663 1.00 81.88 182 GLY A N 1
ATOM 1429 C CA . GLY A 1 182 ? -45.381 -0.748 69.933 1.00 81.88 182 GLY A CA 1
ATOM 1430 C C . GLY A 1 182 ? -46.802 -0.462 69.428 1.00 81.88 182 GLY A C 1
ATOM 1431 O O . GLY A 1 182 ? -47.114 0.675 69.098 1.00 81.88 182 GLY A O 1
ATOM 1432 N N . GLY A 1 183 ? -47.657 -1.487 69.323 1.00 82.38 183 GLY A N 1
ATOM 1433 C CA . GLY A 1 183 ? -49.019 -1.342 68.794 1.00 82.38 183 GLY A CA 1
ATOM 1434 C C . GLY A 1 183 ? -49.112 -1.318 67.264 1.00 82.38 183 GLY A C 1
ATOM 1435 O O . GLY A 1 183 ? -50.214 -1.184 66.733 1.00 82.38 183 GLY A O 1
ATOM 1436 N N . MET A 1 184 ? -47.994 -1.495 66.555 1.00 84.88 184 MET A N 1
ATOM 1437 C CA . MET A 1 184 ? -47.918 -1.476 65.094 1.00 84.88 184 MET A CA 1
ATOM 1438 C C . MET A 1 184 ? -47.252 -2.748 64.555 1.00 84.88 184 MET A C 1
ATOM 1440 O O . MET A 1 184 ? -46.455 -3.395 65.235 1.00 84.88 184 MET A O 1
ATOM 1444 N N . TYR A 1 185 ? -47.591 -3.131 63.322 1.00 86.75 185 TYR A N 1
ATOM 1445 C CA . TYR A 1 185 ? -46.850 -4.178 62.614 1.00 86.75 185 TYR A CA 1
ATOM 1446 C C . TYR A 1 185 ? -45.554 -3.596 62.063 1.00 86.75 185 TYR A C 1
ATOM 1448 O O . TYR A 1 185 ? -45.562 -2.480 61.546 1.00 86.75 185 TYR A O 1
ATOM 1456 N N . VAL A 1 186 ? -44.470 -4.367 62.150 1.00 87.38 186 VAL A N 1
ATOM 1457 C CA . VAL A 1 186 ? -43.167 -3.970 61.603 1.00 87.38 186 VAL A CA 1
ATOM 1458 C C . VAL A 1 186 ? -43.289 -3.756 60.094 1.00 87.38 186 VAL A C 1
ATOM 1460 O O . VAL A 1 186 ? -43.975 -4.519 59.407 1.00 87.38 186 VAL A O 1
ATOM 1463 N N . ASP A 1 187 ? -42.605 -2.743 59.569 1.00 84.88 187 ASP A N 1
ATOM 1464 C CA . ASP A 1 187 ? -42.715 -2.345 58.162 1.00 84.88 187 ASP A CA 1
ATOM 1465 C C . ASP A 1 187 ? -42.392 -3.483 57.190 1.00 84.88 187 ASP A C 1
ATOM 1467 O O . ASP A 1 187 ? -43.066 -3.624 56.175 1.00 84.88 187 ASP A O 1
ATOM 1471 N N . ALA A 1 188 ? -41.461 -4.375 57.539 1.00 84.69 188 ALA A N 1
ATOM 1472 C CA . ALA A 1 188 ? -41.164 -5.569 56.7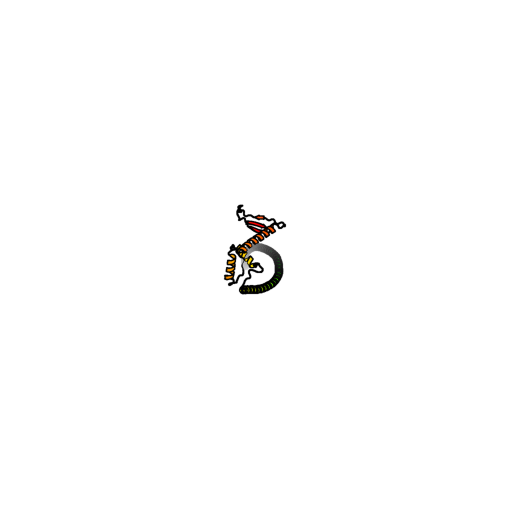47 1.00 84.69 188 ALA A CA 1
ATOM 1473 C C . ALA A 1 188 ? -42.386 -6.495 56.577 1.00 84.69 188 ALA A C 1
ATOM 1475 O O . ALA A 1 188 ? -42.639 -7.005 55.487 1.00 84.69 188 ALA A O 1
ATOM 1476 N N . VAL A 1 189 ? -43.185 -6.685 57.634 1.00 86.75 189 VAL A N 1
ATOM 1477 C CA . VAL A 1 189 ? -44.423 -7.485 57.577 1.00 86.75 189 VAL A CA 1
ATOM 1478 C C . VAL A 1 189 ? -45.486 -6.759 56.760 1.00 86.75 189 VAL A C 1
ATOM 1480 O O . VAL A 1 189 ? -46.228 -7.392 56.008 1.00 86.75 189 VAL A O 1
ATOM 1483 N N . ARG A 1 190 ? -45.551 -5.428 56.884 1.00 85.12 190 ARG A N 1
ATOM 1484 C CA . ARG A 1 190 ? -46.479 -4.599 56.112 1.00 85.12 190 ARG A CA 1
ATOM 1485 C C . ARG A 1 190 ? -46.174 -4.656 54.614 1.00 85.12 190 ARG A C 1
ATOM 1487 O O . ARG A 1 190 ? -47.090 -4.902 53.834 1.00 85.12 190 ARG A O 1
ATOM 1494 N N . ALA A 1 191 ? -44.910 -4.474 54.238 1.00 86.94 191 ALA A N 1
ATOM 1495 C CA . ALA A 1 191 ? -44.434 -4.550 52.860 1.00 86.94 191 ALA A CA 1
ATOM 1496 C C . ALA A 1 191 ? -44.715 -5.931 52.257 1.00 86.94 191 ALA A C 1
ATOM 1498 O O . ALA A 1 191 ? -45.377 -6.022 51.231 1.00 86.94 191 ALA A O 1
ATOM 1499 N N . LEU A 1 192 ? -44.366 -7.006 52.972 1.00 87.38 192 LEU A N 1
ATOM 1500 C CA . LEU A 1 192 ? -44.643 -8.375 52.534 1.00 87.38 192 LEU A CA 1
ATOM 1501 C C . LEU A 1 192 ? -46.133 -8.618 52.251 1.00 87.38 192 LEU A C 1
ATOM 1503 O O . LEU A 1 192 ? -46.488 -9.275 51.276 1.00 87.38 192 LEU A O 1
ATOM 1507 N N . TYR A 1 193 ? -47.023 -8.105 53.105 1.00 88.94 193 TYR A N 1
ATOM 1508 C CA . TYR A 1 193 ? -48.463 -8.224 52.876 1.00 88.94 193 TYR A CA 1
ATOM 1509 C C . TYR A 1 193 ? -48.909 -7.447 51.635 1.00 88.94 193 TYR A C 1
ATOM 1511 O O . TYR A 1 193 ? -49.722 -7.970 50.874 1.00 88.94 193 TYR A O 1
ATOM 1519 N N . MET A 1 194 ? -48.391 -6.234 51.421 1.00 85.12 194 MET A N 1
ATOM 1520 C CA . MET A 1 194 ? -48.680 -5.446 50.218 1.00 85.12 194 MET A CA 1
ATOM 1521 C C . MET A 1 194 ? -48.204 -6.165 48.954 1.00 85.12 194 MET A C 1
ATOM 1523 O O . MET A 1 194 ? -48.983 -6.288 48.012 1.00 85.12 194 MET A O 1
ATOM 1527 N N . ASP A 1 195 ? -46.996 -6.729 48.972 1.00 88.69 195 ASP A N 1
ATOM 1528 C CA . ASP A 1 195 ? -46.429 -7.472 47.845 1.00 88.69 195 ASP A CA 1
ATOM 1529 C C . ASP A 1 195 ? -47.249 -8.727 47.527 1.00 88.69 195 ASP A C 1
ATOM 1531 O O . ASP A 1 195 ? -47.631 -8.950 46.379 1.00 88.69 195 ASP A O 1
ATOM 1535 N N . LEU A 1 196 ? -47.605 -9.526 48.543 1.00 89.00 196 LEU A N 1
ATOM 1536 C CA . LEU A 1 196 ? -48.443 -10.715 48.354 1.00 89.00 196 LEU A CA 1
ATOM 1537 C C . LEU A 1 196 ? -49.807 -10.356 47.754 1.00 89.00 196 LEU A C 1
ATOM 1539 O O . LEU A 1 196 ? -50.304 -11.053 46.870 1.00 89.00 196 LEU A O 1
ATOM 1543 N N . MET A 1 197 ? -50.416 -9.267 48.220 1.00 84.25 197 MET A N 1
ATOM 1544 C CA . MET A 1 197 ? -51.707 -8.820 47.703 1.00 84.25 197 MET A CA 1
ATOM 1545 C C . MET A 1 197 ? -51.589 -8.237 46.288 1.00 84.25 197 MET A C 1
ATOM 1547 O O . MET A 1 197 ? -52.482 -8.470 45.476 1.00 84.25 197 MET A O 1
ATOM 1551 N N . GLY A 1 198 ? -50.474 -7.574 45.963 1.00 81.81 198 GLY A N 1
ATOM 1552 C CA . GLY A 1 198 ? -50.129 -7.163 44.598 1.00 81.81 198 GLY A CA 1
ATOM 1553 C C . GLY A 1 198 ? -49.925 -8.351 43.649 1.00 81.81 198 GLY A C 1
ATOM 1554 O O . GLY A 1 198 ? -50.284 -8.278 42.479 1.00 81.81 198 GLY A O 1
ATOM 1555 N N . MET A 1 199 ? -49.459 -9.495 44.162 1.00 85.38 199 MET A N 1
ATOM 1556 C CA . MET A 1 199 ? -49.386 -10.770 43.430 1.00 85.38 199 MET A CA 1
ATOM 1557 C C . MET A 1 199 ? -50.734 -11.515 43.353 1.00 85.38 199 MET A C 1
ATOM 1559 O O . MET A 1 199 ? -50.768 -12.713 43.072 1.00 85.38 199 MET A O 1
ATOM 1563 N N . ASN A 1 200 ? -51.857 -10.834 43.607 1.00 83.31 200 ASN A N 1
ATOM 1564 C CA . ASN A 1 200 ? -53.211 -11.398 43.620 1.00 83.31 200 ASN A CA 1
ATOM 1565 C C . ASN A 1 200 ? -53.447 -12.503 44.668 1.00 83.31 200 ASN A C 1
ATOM 1567 O O . ASN A 1 200 ? -54.399 -13.284 44.558 1.00 83.31 200 ASN A O 1
ATOM 1571 N N . VAL A 1 201 ? -52.642 -12.568 45.735 1.00 86.44 201 VAL A N 1
ATOM 1572 C CA . VAL A 1 201 ? -52.961 -13.425 46.883 1.00 86.44 201 VAL A CA 1
ATOM 1573 C C . VAL A 1 201 ? -54.087 -12.767 47.674 1.00 86.44 201 VAL A C 1
ATOM 1575 O O . VAL A 1 201 ? -53.943 -11.679 48.229 1.00 86.44 201 VAL A O 1
ATOM 1578 N N . GLY A 1 202 ? -55.239 -13.434 47.751 1.00 86.12 202 GLY A N 1
ATOM 1579 C CA . GLY A 1 202 ? -56.376 -12.909 48.504 1.00 86.12 202 GLY A CA 1
ATOM 1580 C C . GLY A 1 202 ? -56.013 -12.652 49.972 1.00 86.12 202 GLY A C 1
ATOM 1581 O O . GLY A 1 202 ? -55.437 -13.517 50.626 1.00 86.12 202 GLY A O 1
ATOM 1582 N N . ALA A 1 203 ? -56.432 -11.510 50.531 1.00 86.69 203 ALA A N 1
ATOM 1583 C CA . ALA A 1 203 ? -56.100 -11.082 51.902 1.00 86.69 203 ALA A CA 1
ATOM 1584 C C . ALA A 1 203 ? -56.430 -12.109 53.011 1.00 86.69 203 ALA A C 1
ATOM 1586 O O . ALA A 1 203 ? -55.865 -12.057 54.101 1.00 86.69 203 ALA A O 1
ATOM 1587 N N . ARG A 1 204 ? -57.352 -13.051 52.751 1.00 89.44 204 ARG A N 1
ATOM 1588 C CA . ARG A 1 204 ? -57.666 -14.176 53.655 1.00 89.44 204 ARG A CA 1
ATOM 1589 C C . ARG A 1 204 ? -56.543 -15.215 53.737 1.00 89.44 204 ARG A C 1
ATOM 1591 O O . ARG A 1 204 ? -56.423 -15.883 54.756 1.00 89.44 204 ARG A O 1
ATOM 1598 N N . ASN A 1 205 ? -55.738 -15.334 52.686 1.00 91.00 205 ASN A N 1
ATOM 1599 C CA . ASN A 1 205 ? -54.721 -16.367 52.525 1.00 91.00 205 ASN A CA 1
ATOM 1600 C C . ASN A 1 205 ? -53.315 -15.868 52.880 1.00 91.00 205 ASN A C 1
ATOM 1602 O O . ASN A 1 205 ? -52.464 -16.697 53.191 1.00 91.00 205 ASN A O 1
ATOM 1606 N N . CYS A 1 206 ? -53.068 -14.551 52.883 1.00 89.69 206 CYS A N 1
ATOM 1607 C CA . CYS A 1 206 ? -51.741 -13.979 53.148 1.00 89.69 206 CYS A CA 1
ATOM 1608 C C . CYS A 1 206 ? -51.133 -14.487 54.462 1.00 89.69 206 CYS A C 1
ATOM 1610 O O . CYS A 1 206 ? -49.990 -14.931 54.470 1.00 89.69 206 CYS A O 1
ATOM 1612 N N . GLU A 1 207 ? -51.911 -14.528 55.550 1.00 89.88 207 GLU A N 1
ATOM 1613 C CA . GLU A 1 207 ? -51.425 -15.058 56.831 1.00 89.88 207 GLU A CA 1
ATOM 1614 C C . GLU A 1 207 ? -50.963 -16.519 56.709 1.00 89.88 207 GLU A C 1
ATOM 1616 O O . GLU A 1 207 ? -49.879 -16.875 57.169 1.00 89.88 207 GLU A O 1
ATOM 1621 N N . SER A 1 208 ? -51.762 -17.365 56.053 1.00 89.25 208 SER A N 1
ATOM 1622 C CA . SER A 1 208 ? -51.434 -18.780 55.870 1.00 89.25 208 SER A CA 1
ATOM 1623 C C . SER A 1 208 ? -50.198 -18.974 54.994 1.00 89.25 208 SER A C 1
ATOM 1625 O O . SER A 1 208 ? -49.412 -19.883 55.252 1.00 89.25 208 SER A O 1
ATOM 1627 N N . VAL A 1 209 ? -50.021 -18.142 53.966 1.00 89.19 209 VAL A N 1
ATOM 1628 C CA . VAL A 1 209 ? -48.857 -18.189 53.073 1.00 89.19 209 VAL A CA 1
ATOM 1629 C C . VAL A 1 209 ? -47.593 -17.812 53.839 1.00 89.19 209 VAL A C 1
ATOM 1631 O O . VAL A 1 209 ? -46.636 -18.583 53.833 1.00 89.19 209 VAL A O 1
ATOM 1634 N N . VAL A 1 210 ? -47.615 -16.692 54.569 1.00 88.62 210 VAL A N 1
ATOM 1635 C CA . VAL A 1 210 ? -46.471 -16.232 55.373 1.00 88.62 210 VAL A CA 1
ATOM 1636 C C . VAL A 1 210 ? -46.093 -17.278 56.421 1.00 88.62 210 VAL A C 1
ATOM 1638 O O . VAL A 1 210 ? -44.922 -17.633 56.548 1.00 88.62 210 VAL A O 1
ATOM 1641 N N . ARG A 1 211 ? -47.080 -17.850 57.122 1.00 88.56 211 ARG A N 1
ATOM 1642 C CA . ARG A 1 211 ? -46.835 -18.936 58.083 1.00 88.56 211 ARG A CA 1
ATOM 1643 C C . ARG A 1 211 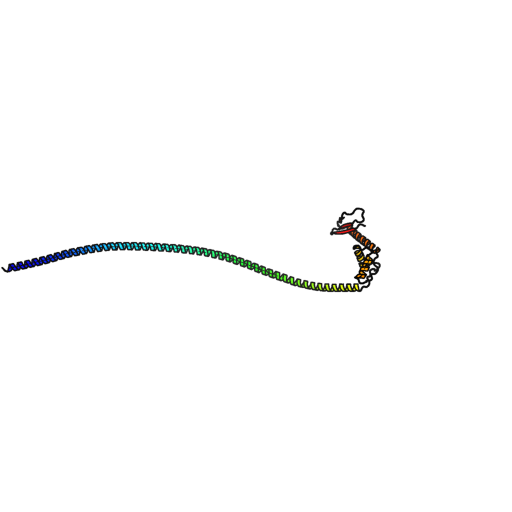? -46.268 -20.188 57.419 1.00 88.56 211 ARG A C 1
ATOM 1645 O O . ARG A 1 211 ? -45.345 -20.784 57.958 1.00 88.56 211 ARG A O 1
ATOM 1652 N N . CYS A 1 212 ? -46.783 -20.587 56.258 1.00 87.44 212 CYS A N 1
ATOM 1653 C CA . CYS A 1 212 ? -46.290 -21.756 55.527 1.00 87.44 212 CYS A CA 1
ATOM 1654 C C . CYS A 1 212 ? -44.825 -21.582 55.104 1.00 87.44 212 CYS A C 1
ATOM 1656 O O . CYS A 1 212 ? -44.022 -22.489 55.314 1.00 87.44 212 CYS A O 1
ATOM 1658 N N . VAL A 1 213 ? -44.475 -20.413 54.562 1.00 85.88 213 VAL A N 1
ATOM 1659 C CA . VAL A 1 213 ? -43.112 -20.080 54.125 1.00 85.88 213 VAL A CA 1
ATOM 1660 C C . VAL A 1 213 ? -42.147 -20.080 55.305 1.00 85.88 213 VAL A C 1
ATOM 1662 O O . VAL A 1 213 ? -41.140 -20.780 55.261 1.00 85.88 213 VAL A O 1
ATOM 1665 N N . MET A 1 214 ? -42.473 -19.378 56.390 1.00 82.56 214 MET A N 1
ATOM 1666 C CA . MET A 1 214 ? -41.584 -19.312 57.556 1.00 82.56 214 MET A CA 1
ATOM 1667 C C . MET A 1 214 ? -41.465 -20.663 58.276 1.00 82.56 214 MET A C 1
ATOM 1669 O O . MET A 1 214 ? -40.389 -21.009 58.756 1.00 82.56 214 MET A O 1
ATOM 1673 N N . ASN A 1 215 ? -42.520 -21.483 58.277 1.00 80.81 215 ASN A N 1
ATOM 1674 C CA . ASN A 1 215 ? -42.439 -22.837 58.824 1.00 80.81 215 ASN A CA 1
ATOM 1675 C C . ASN A 1 215 ? -41.581 -23.765 57.950 1.00 80.81 215 ASN A C 1
ATOM 1677 O O . ASN A 1 215 ? -40.714 -24.461 58.471 1.00 80.81 215 ASN A O 1
ATOM 1681 N N . LYS A 1 216 ? -41.804 -23.785 56.627 1.00 79.50 216 LYS A N 1
ATOM 1682 C CA . LYS A 1 216 ? -41.164 -24.755 55.721 1.00 79.50 216 LYS A CA 1
ATOM 1683 C C . LYS A 1 216 ? -39.760 -24.362 55.267 1.00 79.50 216 LYS A C 1
ATOM 1685 O O . LYS A 1 216 ? -38.929 -25.247 55.112 1.00 79.50 216 LYS A O 1
ATOM 1690 N N . LEU A 1 217 ? -39.514 -23.078 55.007 1.00 73.81 217 LEU A N 1
ATOM 1691 C CA . LEU A 1 217 ? -38.248 -22.596 54.440 1.00 73.81 217 LEU A CA 1
ATOM 1692 C C . LEU A 1 217 ? -37.305 -22.033 55.499 1.00 73.81 217 LEU A C 1
ATOM 1694 O O . LEU A 1 217 ? -36.099 -22.202 55.372 1.00 73.81 217 LEU A O 1
ATOM 1698 N N . ALA A 1 218 ? -37.835 -21.406 56.551 1.00 67.69 218 ALA A N 1
ATOM 1699 C CA . ALA A 1 218 ? -37.007 -20.794 57.587 1.00 67.69 218 ALA A CA 1
ATOM 1700 C C . ALA A 1 218 ? -36.756 -21.711 58.803 1.00 67.69 218 ALA A C 1
ATOM 1702 O O . ALA A 1 218 ? -36.143 -21.284 59.770 1.00 67.69 218 ALA A O 1
ATOM 1703 N N . GLY A 1 219 ? -37.192 -22.978 58.760 1.00 69.31 219 GLY A N 1
ATOM 1704 C CA . GLY A 1 219 ? -36.881 -23.965 59.801 1.00 69.31 219 GLY A CA 1
ATOM 1705 C C . GLY A 1 219 ? -37.736 -23.844 61.067 1.00 69.31 219 GLY A C 1
ATOM 1706 O O . GLY A 1 219 ? -37.207 -23.898 62.172 1.00 69.31 219 GLY A O 1
ATOM 1707 N N . ASN A 1 220 ? -39.063 -23.731 60.921 1.00 69.75 220 ASN A N 1
ATOM 1708 C CA . ASN A 1 220 ? -40.025 -23.620 62.033 1.00 69.75 220 ASN A CA 1
ATOM 1709 C C . ASN A 1 220 ? -39.853 -22.372 62.923 1.00 69.75 220 ASN A C 1
ATOM 1711 O O . ASN A 1 220 ? -40.100 -22.432 64.131 1.00 69.75 220 ASN A O 1
ATOM 1715 N N . ILE A 1 221 ? -39.481 -21.229 62.337 1.00 75.88 221 ILE A N 1
ATOM 1716 C CA . ILE A 1 221 ? -39.463 -19.952 63.064 1.00 75.88 221 ILE A CA 1
ATOM 1717 C C . ILE A 1 221 ? -40.877 -19.614 63.534 1.00 75.88 221 ILE A C 1
ATOM 1719 O O . ILE A 1 221 ? -41.825 -19.548 62.743 1.00 75.88 221 ILE A O 1
ATOM 1723 N N . LYS A 1 222 ? -41.023 -19.352 64.836 1.00 71.94 222 LYS A N 1
ATOM 1724 C CA . LYS A 1 222 ? -42.303 -18.921 65.394 1.00 71.94 222 LYS A CA 1
ATOM 1725 C C . LYS A 1 222 ? -42.561 -17.476 64.985 1.00 71.94 222 LYS A C 1
ATOM 1727 O O . LYS A 1 222 ? -41.817 -16.561 65.324 1.00 71.94 222 LYS A O 1
ATOM 1732 N N . LEU A 1 223 ? -43.646 -17.280 64.245 1.00 76.94 223 LEU A N 1
ATOM 1733 C CA . LEU A 1 223 ? -44.165 -15.958 63.922 1.00 76.94 223 LEU A CA 1
ATOM 1734 C C . LEU A 1 223 ? -45.168 -15.528 64.983 1.00 76.94 223 LEU A C 1
ATOM 1736 O O . LEU A 1 223 ? -46.134 -16.254 65.249 1.00 76.94 223 LEU A O 1
ATOM 1740 N N . GLY A 1 224 ? -44.977 -14.321 65.511 1.00 79.25 224 GLY A N 1
ATOM 1741 C CA . GLY A 1 224 ? -45.924 -13.683 66.417 1.00 79.25 224 GLY A CA 1
ATOM 1742 C C . GLY A 1 224 ? -47.271 -13.339 65.760 1.00 79.25 224 GLY A C 1
ATOM 1743 O O . GLY A 1 224 ? -47.760 -13.979 64.818 1.00 79.25 224 GLY A O 1
ATOM 1744 N N . ARG A 1 225 ? -47.921 -12.295 66.277 1.00 84.50 225 ARG A N 1
ATOM 1745 C CA . ARG A 1 225 ? -49.198 -11.820 65.737 1.00 84.50 225 ARG A CA 1
ATOM 1746 C C . ARG A 1 225 ? -48.990 -11.245 64.333 1.00 84.50 225 ARG A C 1
ATOM 1748 O O . ARG A 1 225 ? -48.258 -10.277 64.173 1.00 84.50 225 ARG A O 1
ATOM 1755 N N . LEU A 1 226 ? -49.677 -11.814 63.345 1.00 88.44 226 LEU A N 1
ATOM 1756 C CA . LEU A 1 226 ? -49.705 -11.316 61.971 1.00 88.44 226 LEU A CA 1
ATOM 1757 C C . LEU A 1 226 ? -50.979 -10.499 61.693 1.00 88.44 226 LEU A C 1
ATOM 1759 O O . LEU A 1 226 ? -51.983 -10.660 62.401 1.00 88.44 226 LEU A O 1
ATOM 1763 N N . PRO A 1 227 ? -50.968 -9.637 60.660 1.00 88.19 227 PRO A N 1
ATOM 1764 C CA . PRO A 1 227 ? -52.157 -8.924 60.224 1.00 88.19 227 PRO A CA 1
ATOM 1765 C C . PRO A 1 227 ? -53.296 -9.872 59.838 1.00 88.19 227 PRO A C 1
ATOM 1767 O O . PRO A 1 227 ? -53.139 -10.762 58.999 1.00 88.19 227 PRO A O 1
ATOM 1770 N N . LYS A 1 228 ? -54.477 -9.632 60.418 1.00 89.31 228 LYS A N 1
ATOM 1771 C CA . LYS A 1 228 ? -55.718 -10.301 60.009 1.00 89.31 228 LYS A CA 1
ATOM 1772 C C . LYS A 1 228 ? -56.148 -9.815 58.626 1.00 89.31 228 LYS A C 1
ATOM 1774 O O . LYS A 1 228 ? -55.867 -8.683 58.240 1.00 89.31 228 LYS A O 1
ATOM 1779 N N . ALA A 1 229 ? -56.946 -10.625 57.935 1.00 87.69 229 ALA A N 1
ATOM 1780 C CA . ALA A 1 229 ? -57.464 -10.304 56.605 1.00 87.69 229 ALA A CA 1
ATOM 1781 C C . ALA A 1 229 ? -58.178 -8.940 56.520 1.00 87.69 229 ALA A C 1
ATOM 1783 O O . ALA A 1 229 ? -58.091 -8.263 55.501 1.00 87.69 229 ALA A O 1
ATOM 1784 N N . THR A 1 230 ? -58.885 -8.523 57.577 1.00 87.38 230 THR A N 1
ATOM 1785 C CA . THR A 1 230 ? -59.535 -7.203 57.639 1.00 87.38 230 THR A CA 1
ATOM 1786 C C . THR A 1 230 ? -58.519 -6.068 57.610 1.00 87.38 230 THR A C 1
ATOM 1788 O O . THR A 1 230 ? -58.692 -5.131 56.843 1.00 87.38 230 THR A O 1
ATOM 1791 N N . PHE A 1 231 ? -57.435 -6.193 58.377 1.00 85.62 231 PHE A N 1
ATOM 1792 C CA . PHE A 1 231 ? -56.354 -5.214 58.404 1.00 85.62 231 PHE A CA 1
ATOM 1793 C C . PHE A 1 231 ? -55.594 -5.178 57.077 1.00 85.62 231 PHE A C 1
ATOM 1795 O O . PHE A 1 231 ? -55.345 -4.098 56.561 1.00 85.62 231 PHE A O 1
ATOM 1802 N N . GLY A 1 232 ? -55.303 -6.338 56.474 1.00 83.56 232 GLY A N 1
ATOM 1803 C CA . GLY A 1 232 ? -54.682 -6.400 55.145 1.00 83.56 232 GLY A CA 1
ATOM 1804 C C . GLY A 1 232 ? -55.507 -5.675 54.074 1.00 83.56 232 GLY A C 1
ATOM 1805 O O . GLY A 1 232 ? -54.963 -4.912 53.285 1.00 83.56 232 GLY A O 1
ATOM 1806 N N . LYS A 1 233 ? -56.840 -5.812 54.100 1.00 84.50 233 LYS A N 1
ATOM 1807 C CA . LYS A 1 233 ? -57.726 -5.031 53.217 1.00 84.50 233 LYS A CA 1
ATOM 1808 C C . LYS A 1 233 ? -57.627 -3.530 53.477 1.00 84.50 233 LYS A C 1
ATOM 1810 O O . LYS A 1 233 ? -57.525 -2.765 52.525 1.00 84.50 233 LYS A O 1
ATOM 1815 N N . THR A 1 234 ? -57.655 -3.116 54.745 1.00 85.81 234 THR A N 1
ATOM 1816 C CA . THR A 1 234 ? -57.494 -1.705 55.122 1.00 85.81 234 THR A CA 1
ATOM 1817 C C . THR A 1 234 ? -56.160 -1.153 54.634 1.00 85.81 234 THR A C 1
ATOM 1819 O O . THR A 1 234 ? -56.141 -0.055 54.098 1.00 85.81 234 THR A O 1
ATOM 1822 N N . MET A 1 235 ? -55.078 -1.930 54.731 1.00 83.00 235 MET A N 1
ATOM 1823 C CA . MET A 1 235 ? -53.765 -1.528 54.235 1.00 83.00 235 MET A CA 1
ATOM 1824 C C . MET A 1 235 ? -53.767 -1.253 52.733 1.00 83.00 235 MET A C 1
ATOM 1826 O O . MET A 1 235 ? -53.251 -0.221 52.333 1.00 83.00 235 MET A O 1
ATOM 1830 N N . ILE A 1 236 ? -54.363 -2.118 51.902 1.00 81.12 236 ILE A N 1
ATOM 1831 C CA . ILE A 1 236 ? -54.467 -1.846 50.455 1.00 81.12 236 ILE A CA 1
ATOM 1832 C C . ILE A 1 236 ? -55.259 -0.564 50.210 1.00 81.12 236 ILE A C 1
ATOM 1834 O O . ILE A 1 236 ? -54.861 0.252 49.388 1.00 81.12 236 ILE A O 1
ATOM 1838 N N . ILE A 1 237 ? -56.387 -0.390 50.905 1.00 83.88 237 ILE A N 1
ATO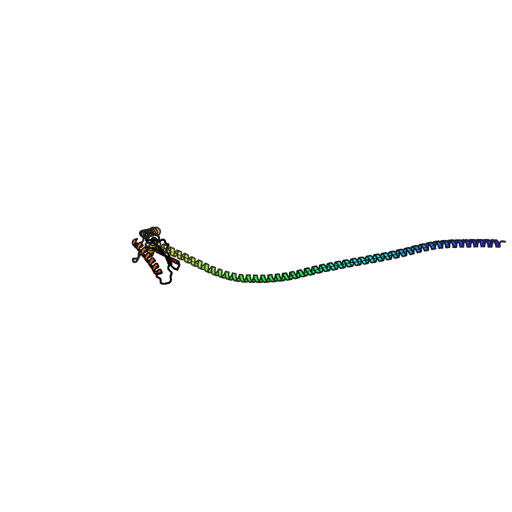M 1839 C CA . ILE A 1 237 ? -57.235 0.796 50.743 1.00 83.88 237 ILE A CA 1
ATOM 1840 C C . ILE A 1 237 ? -56.453 2.057 51.118 1.00 83.88 237 ILE A C 1
ATOM 1842 O O . ILE A 1 237 ? -56.488 3.033 50.377 1.00 83.88 237 ILE A O 1
ATOM 1846 N N . GLU A 1 238 ? -55.716 2.024 52.227 1.00 83.19 238 GLU A N 1
ATOM 1847 C CA . GLU A 1 238 ? -54.847 3.112 52.672 1.00 83.19 238 GLU A CA 1
ATOM 1848 C C . GLU A 1 238 ? -53.714 3.368 51.671 1.00 83.19 238 GLU A C 1
ATOM 1850 O O . GLU A 1 238 ? -53.500 4.506 51.273 1.00 83.19 238 GLU A O 1
ATOM 1855 N N . GLY A 1 239 ? -53.036 2.322 51.193 1.00 79.31 239 GLY A N 1
ATOM 1856 C CA . GLY A 1 239 ? -51.988 2.430 50.178 1.00 79.31 239 GLY A CA 1
ATOM 1857 C C . GLY A 1 239 ? -52.506 3.019 48.866 1.00 79.31 239 GLY A C 1
ATOM 1858 O O . GLY A 1 239 ? -51.873 3.903 48.297 1.00 79.31 239 GLY A O 1
ATOM 1859 N N . ARG A 1 240 ? -53.698 2.604 48.423 1.00 77.38 240 ARG A N 1
ATOM 1860 C CA . ARG A 1 240 ? -54.378 3.168 47.251 1.00 77.38 240 ARG A CA 1
ATOM 1861 C C . ARG A 1 240 ? -54.771 4.624 47.481 1.00 77.38 240 ARG A C 1
ATOM 1863 O O . ARG A 1 240 ? -54.566 5.440 46.591 1.00 77.38 240 ARG A O 1
ATOM 1870 N N . ALA A 1 241 ? -55.291 4.959 48.659 1.00 81.62 241 ALA A N 1
ATOM 1871 C CA . ALA A 1 241 ? -55.628 6.333 49.018 1.00 81.62 241 ALA A CA 1
ATOM 1872 C C . ALA A 1 241 ? -54.382 7.233 49.036 1.00 81.62 241 ALA A C 1
ATOM 1874 O O . ALA A 1 241 ? -54.421 8.329 48.486 1.00 81.62 241 ALA A O 1
ATOM 1875 N N . LEU A 1 242 ? -53.259 6.757 49.584 1.00 81.06 242 LEU A N 1
ATOM 1876 C CA . LEU A 1 242 ? -51.980 7.470 49.575 1.00 81.06 242 LEU A CA 1
ATOM 1877 C C . LEU A 1 242 ? -51.420 7.622 48.157 1.00 81.06 242 LEU A C 1
ATOM 1879 O O . LEU A 1 242 ? -50.959 8.705 47.807 1.00 81.06 242 LEU A O 1
ATOM 1883 N N . ALA A 1 243 ? -51.503 6.583 47.322 1.00 76.06 243 ALA A N 1
ATOM 1884 C CA . ALA A 1 243 ? -51.107 6.662 45.917 1.00 76.06 243 ALA A CA 1
ATOM 1885 C C . ALA A 1 243 ? -51.959 7.692 45.156 1.00 76.06 243 ALA A C 1
ATOM 1887 O O . ALA A 1 243 ? -51.422 8.563 44.478 1.00 76.06 243 ALA A O 1
ATOM 1888 N N . GLN A 1 244 ? -53.283 7.666 45.334 1.00 78.81 244 GLN A N 1
ATOM 1889 C CA . GLN A 1 244 ? -54.192 8.664 44.762 1.00 78.81 244 GLN A CA 1
ATOM 1890 C C . GLN A 1 244 ? -53.889 10.075 45.281 1.00 78.81 244 GLN A C 1
ATOM 1892 O O . GLN A 1 244 ? -53.869 11.021 44.499 1.00 78.81 244 GLN A O 1
ATOM 1897 N N . GLN A 1 245 ? -53.592 10.230 46.571 1.00 81.81 245 GLN A N 1
ATOM 1898 C CA . GLN A 1 245 ? -53.212 11.512 47.159 1.00 81.81 245 GLN A CA 1
ATOM 1899 C C . GLN A 1 245 ? -51.881 12.030 46.599 1.00 81.81 245 GLN A C 1
ATOM 1901 O O . GLN A 1 245 ? -51.758 13.228 46.359 1.00 81.81 245 GLN A O 1
ATOM 1906 N N . GLN A 1 246 ? -50.900 11.158 46.350 1.00 78.44 246 GLN A N 1
ATOM 1907 C CA . GLN A 1 246 ? -49.647 11.529 45.686 1.00 78.44 246 GLN A CA 1
ATOM 1908 C C . GLN A 1 246 ? -49.883 11.979 44.244 1.00 78.44 246 GLN A C 1
ATOM 1910 O O . GLN A 1 246 ? -49.316 12.987 43.830 1.00 78.44 246 GLN A O 1
ATOM 1915 N N . ILE A 1 247 ? -50.747 11.279 43.502 1.00 73.56 247 ILE A N 1
ATOM 1916 C CA . ILE A 1 247 ? -51.144 11.675 42.146 1.00 73.56 247 ILE A CA 1
ATOM 1917 C C . ILE A 1 247 ? -51.798 13.061 42.179 1.00 73.56 247 ILE A C 1
ATOM 1919 O O . ILE A 1 247 ? -51.362 13.955 41.463 1.00 73.56 247 ILE A O 1
ATOM 1923 N N . VAL A 1 248 ? -52.780 13.275 43.060 1.00 78.06 248 VAL A N 1
ATOM 1924 C CA . VAL A 1 248 ? -53.454 14.574 43.226 1.00 78.06 248 VAL A CA 1
ATOM 1925 C C . VAL A 1 248 ? -52.468 15.665 43.650 1.00 78.06 248 VAL A C 1
ATOM 1927 O O . VAL A 1 248 ? -52.508 16.765 43.113 1.00 78.06 248 VAL A O 1
ATOM 1930 N N . SER A 1 249 ? -51.547 15.375 44.571 1.00 79.25 249 SER A N 1
ATOM 1931 C CA . SER A 1 249 ? -50.524 16.333 44.998 1.00 79.25 249 SER A CA 1
ATOM 1932 C C . SER A 1 249 ? -49.590 16.718 43.857 1.00 79.25 249 SER A C 1
ATOM 1934 O O . SER A 1 249 ? -49.244 17.888 43.750 1.00 79.25 249 SER A O 1
ATOM 1936 N N . LYS A 1 250 ? -49.183 15.762 43.012 1.00 73.19 250 LYS A N 1
ATOM 1937 C CA . LYS A 1 250 ? -48.392 16.052 41.812 1.00 73.19 250 LYS A CA 1
ATOM 1938 C C . LYS A 1 250 ? -49.199 16.871 40.805 1.00 73.19 250 LYS A C 1
ATOM 1940 O O . LYS A 1 250 ? -48.680 17.845 40.284 1.00 73.19 250 LYS A O 1
ATOM 1945 N N . MET A 1 251 ? -50.481 16.549 40.618 1.00 70.19 251 MET A N 1
ATOM 1946 C CA . MET A 1 251 ? -51.379 17.299 39.734 1.00 70.19 251 MET A CA 1
ATOM 1947 C C . MET A 1 251 ? -51.644 18.741 40.172 1.00 70.19 251 MET A C 1
ATOM 1949 O O . MET A 1 251 ? -51.873 19.604 39.332 1.00 70.19 251 MET A O 1
ATOM 1953 N N . LEU A 1 252 ? -51.654 19.000 41.480 1.00 74.56 252 LEU A N 1
ATOM 1954 C CA . LEU A 1 252 ? -51.903 20.323 42.054 1.00 74.56 252 LEU A CA 1
ATOM 1955 C C . LEU A 1 252 ? -50.620 21.144 42.264 1.00 74.56 252 LEU A C 1
ATOM 1957 O O . LEU A 1 252 ? -50.707 22.285 42.724 1.00 74.56 252 LEU A O 1
ATOM 1961 N N . SER A 1 253 ? -49.439 20.593 41.960 1.00 70.31 253 SER A N 1
ATOM 1962 C CA . SER A 1 253 ? -48.171 21.313 42.095 1.00 70.31 253 SER A CA 1
ATOM 1963 C C . SER A 1 253 ? -48.135 22.523 41.145 1.00 70.31 253 SER A C 1
ATOM 1965 O O . SER A 1 253 ? -48.312 22.364 39.940 1.00 70.31 253 SER A O 1
ATOM 1967 N N . PRO A 1 254 ? -47.886 23.749 41.645 1.00 55.47 254 PRO A N 1
ATOM 1968 C CA . PRO A 1 254 ? -48.076 24.990 40.885 1.00 55.47 254 PRO A CA 1
ATOM 1969 C C . PRO A 1 254 ? -46.940 25.330 39.899 1.00 55.47 254 PRO A C 1
ATOM 1971 O O . PRO A 1 254 ? -46.717 26.501 39.596 1.00 55.47 254 PRO A O 1
ATOM 1974 N N . VAL A 1 255 ? -46.203 24.344 39.386 1.00 54.25 255 VAL A N 1
ATOM 1975 C CA . VAL A 1 255 ? -45.042 24.578 38.516 1.00 54.25 255 VAL A CA 1
ATOM 1976 C C . VAL A 1 255 ? -45.270 23.911 37.170 1.00 54.25 255 VAL A C 1
ATOM 1978 O O . VAL A 1 255 ? -44.952 22.747 37.029 1.00 54.25 255 VAL A O 1
ATOM 1981 N N . GLY A 1 256 ? -45.814 24.656 36.203 1.00 53.50 256 GLY A N 1
ATOM 1982 C CA . GLY A 1 256 ? -45.577 24.511 34.754 1.00 53.50 256 GLY A CA 1
ATOM 1983 C C . GLY A 1 256 ? -45.794 23.167 34.039 1.00 53.50 256 GLY A C 1
ATOM 1984 O O . GLY A 1 256 ? -45.654 23.158 32.823 1.00 53.50 256 GLY A O 1
ATOM 1985 N N . GLU A 1 257 ? -46.127 22.078 34.726 1.00 57.28 257 GLU A N 1
ATOM 1986 C CA . GLU A 1 257 ? -46.174 20.731 34.162 1.00 57.28 257 GLU A CA 1
ATOM 1987 C C . GLU A 1 257 ? -47.477 20.531 33.373 1.00 57.28 257 GLU A C 1
ATOM 1989 O O . GLU A 1 257 ? -48.583 20.559 33.921 1.00 57.28 257 GLU A O 1
ATOM 1994 N N . SER A 1 258 ? -47.367 20.340 32.058 1.00 60.31 258 SER A N 1
ATOM 1995 C CA . SER A 1 258 ? -48.471 19.899 31.212 1.00 60.31 258 SER A CA 1
ATOM 1996 C C . SER A 1 258 ? -48.805 18.435 31.507 1.00 60.31 258 SER A C 1
ATOM 1998 O O . SER A 1 258 ? -48.092 17.501 31.149 1.00 60.31 258 SER A O 1
ATOM 2000 N N . ILE A 1 259 ? -49.919 18.224 32.202 1.00 63.00 259 ILE A N 1
ATOM 2001 C CA . ILE A 1 259 ? -50.400 16.888 32.556 1.00 63.00 259 ILE A CA 1
ATOM 2002 C C . ILE A 1 259 ? -51.371 16.425 31.479 1.00 63.00 259 ILE A C 1
ATOM 2004 O O . ILE A 1 259 ? -52.402 17.061 31.249 1.00 63.00 259 ILE A O 1
ATOM 2008 N N . THR A 1 260 ? -51.058 15.304 30.831 1.00 64.38 260 THR A N 1
ATOM 2009 C CA . THR A 1 260 ? -51.932 14.721 29.807 1.00 64.38 260 THR A CA 1
ATOM 2010 C C . THR A 1 260 ? -52.629 13.486 30.365 1.00 64.38 260 THR A C 1
ATOM 2012 O O . THR A 1 260 ? -51.984 12.517 30.769 1.00 64.38 260 THR A O 1
ATOM 2015 N N . LEU A 1 261 ? -53.964 13.525 30.394 1.00 65.25 261 LEU A N 1
ATOM 2016 C CA . LEU A 1 261 ? -54.796 12.370 30.719 1.00 65.25 261 LEU A CA 1
ATOM 2017 C C . LEU A 1 261 ? -54.921 11.488 29.472 1.00 65.25 261 LEU A C 1
ATOM 2019 O O . LEU A 1 261 ? -55.549 11.877 28.486 1.00 65.25 261 LEU A O 1
ATOM 2023 N N . CYS A 1 262 ? -54.349 10.295 29.531 1.00 64.38 262 CYS A N 1
ATOM 2024 C CA . CYS A 1 262 ? -54.456 9.279 28.500 1.00 64.38 262 CYS A CA 1
ATOM 2025 C C . CYS A 1 262 ? -55.524 8.259 28.916 1.00 64.38 262 CYS A C 1
ATOM 2027 O O . CYS A 1 262 ? -55.478 7.673 29.996 1.00 64.38 262 CYS A O 1
ATOM 2029 N N . THR A 1 263 ? -56.512 8.041 28.051 1.00 62.41 263 THR A N 1
ATOM 2030 C CA . THR A 1 263 ? -57.534 7.003 28.249 1.00 62.41 263 THR A CA 1
ATOM 2031 C C . THR A 1 263 ? -57.498 6.063 27.059 1.00 62.41 263 THR A C 1
ATOM 2033 O O . THR A 1 263 ? -57.548 6.543 25.927 1.00 62.41 263 THR A O 1
ATOM 2036 N N . ASP A 1 264 ? -57.442 4.751 27.286 1.00 59.06 264 ASP A N 1
ATOM 2037 C CA . ASP A 1 264 ? -57.329 3.747 26.213 1.00 59.06 264 ASP A CA 1
ATOM 2038 C C . ASP A 1 264 ? -58.623 3.525 25.403 1.00 59.06 264 ASP A C 1
ATOM 2040 O O . ASP A 1 264 ? -58.690 2.661 24.533 1.00 59.06 264 ASP A O 1
ATOM 2044 N N . GLY A 1 265 ? -59.659 4.332 25.648 1.00 50.03 265 GLY A N 1
ATOM 2045 C CA . GLY A 1 265 ? -60.891 4.330 24.863 1.00 50.03 265 GLY A CA 1
ATOM 2046 C C . GLY A 1 265 ? -61.873 3.199 25.179 1.00 50.03 265 GLY A C 1
ATOM 2047 O O . GLY A 1 265 ? -62.926 3.149 24.543 1.00 50.03 265 GLY A O 1
ATOM 2048 N N . THR A 1 266 ? -61.618 2.337 26.171 1.00 52.84 266 THR A N 1
ATOM 2049 C CA . THR A 1 266 ? -62.545 1.242 26.530 1.00 52.84 266 THR A CA 1
ATOM 2050 C C . THR A 1 266 ? -63.383 1.470 27.791 1.00 52.84 266 THR A C 1
ATOM 2052 O O . THR A 1 266 ? -63.966 0.537 28.347 1.00 52.84 266 THR A O 1
ATOM 2055 N N . THR A 1 267 ? -63.564 2.717 28.220 1.00 50.56 267 THR A N 1
ATOM 2056 C CA . THR A 1 267 ? -64.512 3.061 29.288 1.00 50.56 267 THR A CA 1
ATOM 2057 C C . THR A 1 267 ? -65.937 3.173 28.742 1.00 50.56 267 THR A C 1
ATOM 2059 O O . THR A 1 267 ? -66.409 4.235 28.337 1.00 50.56 267 THR A O 1
ATOM 2062 N N . LYS A 1 268 ? -66.693 2.066 28.774 1.00 49.34 268 LYS A N 1
ATOM 2063 C CA . LYS A 1 268 ? -68.161 2.164 28.736 1.00 49.34 268 LYS A CA 1
ATOM 2064 C C . LYS A 1 268 ? -68.607 2.908 29.993 1.00 49.34 268 LYS A C 1
ATOM 2066 O O . LYS A 1 268 ? -68.538 2.359 31.093 1.00 49.34 268 LYS A O 1
ATOM 2071 N N . TRP A 1 269 ? -69.047 4.151 29.817 1.00 46.62 269 TRP A N 1
ATOM 2072 C CA . TRP A 1 269 ? -69.631 4.981 30.868 1.00 46.62 269 TRP A CA 1
ATOM 2073 C C . TRP A 1 269 ? -70.678 4.161 31.640 1.00 46.62 269 TRP A C 1
ATOM 2075 O O . TRP A 1 269 ? -71.700 3.774 31.077 1.00 46.62 269 TRP A O 1
ATOM 2085 N N . GLY A 1 270 ? -70.383 3.831 32.904 1.00 53.09 270 GLY A N 1
ATOM 2086 C CA . GLY A 1 270 ? -71.273 3.066 33.787 1.00 53.09 270 GLY A CA 1
ATOM 2087 C C . GLY A 1 270 ? -70.743 1.729 34.329 1.00 53.09 270 GLY A C 1
ATOM 2088 O O . GLY A 1 270 ? -71.410 1.147 35.180 1.00 53.09 270 GLY A O 1
ATOM 2089 N N . TYR A 1 271 ? -69.566 1.242 33.911 1.00 50.06 271 TYR A N 1
ATOM 2090 C CA . TYR A 1 271 ? -68.946 0.039 34.500 1.00 50.06 271 TYR A CA 1
ATOM 2091 C C . TYR A 1 271 ? -67.753 0.375 35.412 1.00 50.06 271 TYR A C 1
ATOM 2093 O O . TYR A 1 271 ? -66.946 1.244 35.092 1.00 50.06 271 TYR A O 1
ATOM 2101 N N . LYS A 1 272 ? -67.640 -0.352 36.537 1.00 52.75 272 LYS A N 1
ATOM 2102 C CA . LYS A 1 272 ? -66.668 -0.209 37.651 1.00 52.75 272 LYS A CA 1
ATOM 2103 C C . LYS A 1 272 ? -65.182 -0.456 37.294 1.00 52.75 272 LYS A C 1
ATOM 2105 O O . LYS A 1 272 ? -64.408 -0.872 38.146 1.00 52.75 272 LYS A O 1
ATOM 2110 N N . TYR A 1 273 ? -64.777 -0.272 36.038 1.00 53.34 273 TYR A N 1
ATOM 2111 C CA . TYR A 1 273 ? -63.460 -0.688 35.530 1.00 53.34 273 TYR A CA 1
ATOM 2112 C C . TYR A 1 273 ? -62.833 0.356 34.600 1.00 53.34 273 TYR A C 1
ATOM 2114 O O . TYR A 1 273 ? -62.323 0.019 33.537 1.00 53.34 273 TYR A O 1
ATOM 2122 N N . GLY A 1 274 ? -62.913 1.639 34.956 1.00 58.22 274 GLY A N 1
ATOM 2123 C CA . GLY A 1 274 ? -62.164 2.668 34.237 1.00 58.22 274 GLY A CA 1
ATOM 2124 C C . GLY A 1 274 ? -60.760 2.801 34.804 1.00 58.22 274 GLY A C 1
ATOM 2125 O O . GLY A 1 274 ? -60.625 3.241 35.939 1.00 58.22 274 GLY A O 1
ATOM 2126 N N . THR A 1 275 ? -59.735 2.438 34.041 1.00 60.09 275 THR A N 1
ATOM 2127 C CA . THR A 1 275 ? -58.342 2.795 34.337 1.00 60.09 275 THR A CA 1
ATOM 2128 C C . THR A 1 275 ? -57.948 4.003 33.494 1.00 60.09 275 THR A C 1
ATOM 2130 O O . THR A 1 275 ? -58.242 4.057 32.300 1.00 60.09 275 THR A O 1
ATOM 2133 N N . PHE A 1 276 ? -57.324 4.995 34.120 1.00 68.62 276 PHE A N 1
ATOM 2134 C CA . PHE A 1 276 ? -56.845 6.213 33.474 1.00 68.62 276 PHE A CA 1
ATOM 2135 C C . PHE A 1 276 ? -55.338 6.291 33.655 1.00 68.62 276 PHE A C 1
ATOM 2137 O O . PHE A 1 276 ? -54.869 6.199 34.786 1.00 68.62 276 PHE A O 1
ATOM 2144 N N . ASP A 1 277 ? -54.590 6.508 32.581 1.00 73.19 277 ASP A N 1
ATOM 2145 C CA . ASP A 1 277 ? -53.154 6.736 32.675 1.00 73.19 277 ASP A CA 1
ATOM 2146 C C . ASP A 1 277 ? -52.877 8.233 32.622 1.00 73.19 277 ASP A C 1
ATOM 2148 O O . ASP A 1 277 ? -53.357 8.961 31.755 1.00 73.19 277 ASP A O 1
ATOM 2152 N N . VAL A 1 278 ? -52.101 8.714 33.578 1.00 70.69 278 VAL A N 1
ATOM 2153 C CA . VAL A 1 278 ? -51.656 10.100 33.653 1.00 70.69 278 VAL A CA 1
ATOM 2154 C C . VAL A 1 278 ? -50.190 10.110 33.280 1.00 70.69 278 VAL A C 1
ATOM 2156 O O . VAL A 1 278 ? -49.377 9.506 33.977 1.00 70.69 278 VAL A O 1
ATOM 2159 N N . VAL A 1 279 ? -49.854 10.786 32.187 1.00 73.19 279 VAL A N 1
ATOM 2160 C CA . VAL A 1 279 ? -48.466 10.940 31.747 1.00 73.19 279 VAL A CA 1
ATOM 2161 C C . VAL A 1 279 ? -47.969 12.314 32.180 1.00 73.19 279 VAL A C 1
ATOM 2163 O O . VAL A 1 279 ? -48.598 13.332 31.875 1.00 73.19 279 VAL A O 1
ATOM 2166 N N . LEU A 1 280 ? -46.863 12.322 32.921 1.00 72.12 280 LEU A N 1
ATOM 2167 C CA . LEU A 1 280 ? -46.144 13.527 33.329 1.00 72.12 280 LEU A CA 1
ATOM 2168 C C . LEU A 1 280 ? -45.121 13.927 32.250 1.00 72.12 280 LEU A C 1
ATOM 2170 O O . LEU A 1 280 ? -44.746 13.116 31.402 1.00 72.12 280 LEU A O 1
ATOM 2174 N N . GLU A 1 281 ? -44.641 15.173 32.279 1.00 65.88 281 GLU A N 1
ATOM 2175 C CA . GLU A 1 281 ? -43.678 15.688 31.286 1.00 65.88 281 GLU A CA 1
ATOM 2176 C C . GLU A 1 281 ? -42.323 14.964 31.296 1.00 65.88 281 GLU A C 1
ATOM 2178 O O . GLU A 1 281 ? -41.635 14.920 30.276 1.00 65.88 281 GLU A O 1
ATOM 2183 N N . ASP A 1 282 ? -41.948 14.358 32.426 1.00 72.00 282 ASP A N 1
ATOM 2184 C CA . ASP A 1 282 ? -40.739 13.535 32.561 1.00 72.00 282 ASP A CA 1
ATOM 2185 C C . ASP A 1 282 ? -40.870 12.147 31.900 1.00 72.00 282 ASP A C 1
ATOM 2187 O O . ASP A 1 282 ? -39.930 11.350 31.917 1.00 72.00 282 ASP A O 1
ATOM 2191 N N . GLY A 1 283 ? -42.030 11.856 31.302 1.00 64.88 283 GLY A N 1
ATOM 2192 C CA . GLY A 1 283 ? -42.342 10.586 30.656 1.00 64.88 283 GLY A CA 1
ATOM 2193 C C . GLY A 1 283 ? -42.752 9.482 31.629 1.00 64.88 283 GLY A C 1
ATOM 2194 O O . GLY A 1 283 ? -42.977 8.350 31.194 1.00 64.88 283 GLY A O 1
ATOM 2195 N N . THR A 1 284 ? -42.873 9.768 32.929 1.00 72.88 284 THR A N 1
ATOM 2196 C CA . THR A 1 284 ? -43.436 8.808 33.880 1.00 72.88 284 THR A CA 1
ATOM 2197 C C . THR A 1 284 ? -44.952 8.718 33.724 1.00 72.88 284 THR A C 1
ATOM 2199 O O . THR A 1 284 ? -45.640 9.702 33.448 1.00 72.88 284 THR A O 1
ATOM 2202 N N . SER A 1 285 ? -45.479 7.503 33.878 1.00 70.88 285 SER A N 1
ATOM 2203 C CA . SER A 1 285 ? -46.913 7.222 33.818 1.00 70.88 285 SER A CA 1
ATOM 2204 C C . SER A 1 285 ? -47.425 6.778 35.183 1.00 70.88 285 SER A C 1
ATOM 2206 O O . SER A 1 285 ? -46.778 6.007 35.894 1.00 70.88 285 SER A O 1
ATOM 2208 N N . LEU A 1 286 ? -48.587 7.302 35.563 1.00 69.31 286 LEU A N 1
ATOM 2209 C CA . LEU A 1 286 ? -49.293 6.977 36.795 1.00 69.31 286 LEU A CA 1
ATOM 2210 C C . LEU A 1 286 ? -50.676 6.449 36.428 1.00 69.31 286 LEU A C 1
ATOM 2212 O O . LEU A 1 286 ? -51.461 7.160 35.808 1.00 69.31 286 LEU A O 1
ATOM 2216 N N . THR A 1 287 ? -50.993 5.226 36.837 1.00 69.50 287 THR A N 1
ATOM 2217 C CA . THR A 1 287 ? -52.303 4.626 36.566 1.00 69.50 287 THR A CA 1
ATOM 2218 C C . THR A 1 287 ? -53.266 4.905 37.718 1.00 69.50 287 THR A C 1
ATOM 2220 O O . THR A 1 287 ? -52.999 4.591 38.879 1.00 69.50 287 THR A O 1
ATOM 2223 N N . ILE A 1 288 ? -54.415 5.492 37.395 1.00 68.12 288 ILE A N 1
ATOM 2224 C CA . ILE A 1 288 ? -55.555 5.685 38.287 1.00 68.12 288 ILE A CA 1
ATOM 2225 C C . ILE A 1 288 ? -56.592 4.617 37.959 1.00 68.12 288 ILE A C 1
ATOM 2227 O O . ILE A 1 288 ? -57.251 4.667 36.923 1.00 68.12 288 ILE A O 1
ATOM 2231 N N . GLU A 1 289 ? -56.803 3.681 38.873 1.00 62.19 289 GLU A N 1
ATOM 2232 C CA . GLU A 1 289 ? -57.924 2.750 38.769 1.00 62.19 289 GLU A CA 1
ATOM 2233 C C . GLU A 1 289 ? -59.196 3.374 39.363 1.00 62.19 289 GLU A C 1
ATOM 2235 O O . GLU A 1 289 ? -59.177 3.924 40.473 1.00 62.19 289 GLU A O 1
ATOM 2240 N N . GLY A 1 290 ? -60.314 3.260 38.648 1.00 56.22 290 GLY A N 1
ATOM 2241 C CA . GLY A 1 290 ? -61.665 3.556 39.121 1.00 56.22 290 GLY A CA 1
ATOM 2242 C C . GLY A 1 290 ? -62.113 2.569 40.204 1.00 56.22 290 GLY A C 1
ATOM 2243 O O . GLY A 1 290 ? -61.616 1.444 40.285 1.00 56.22 290 GLY A O 1
ATOM 2244 N N . ALA A 1 291 ? -62.982 3.020 41.106 1.00 49.03 291 ALA A N 1
ATOM 2245 C CA . ALA A 1 291 ? -63.517 2.213 42.208 1.00 49.03 291 ALA A CA 1
ATOM 2246 C C . ALA A 1 291 ? -64.729 1.361 41.790 1.00 49.03 291 ALA A C 1
ATOM 2248 O O . ALA A 1 291 ? -65.512 1.815 40.923 1.00 49.03 291 ALA A O 1
#